Protein AF-0000000086148060 (afdb_homodimer)

Sequence (238 aa):
KADIILVQEPWIILEELGTARPILHPSFTPILPITKEGQRPRTCIYTRRNLEIEASPDPLDDPDIQSLYLRDSQGNKIQVLNVYNERDKNGNWTAERSLYSLSLSRDAILAGDFNIRHPKADIILVQEPWIILEELGTARPILHPSFTPILPITKEGQRPRTCIYTRRNLEIEASPDPLDDPDIQSLYLRDSQGNKIQVLNVYNERDKNGNWTAERSLYSLSLSRDAILAGDFNIRHP

Organism: NCBI:txid717836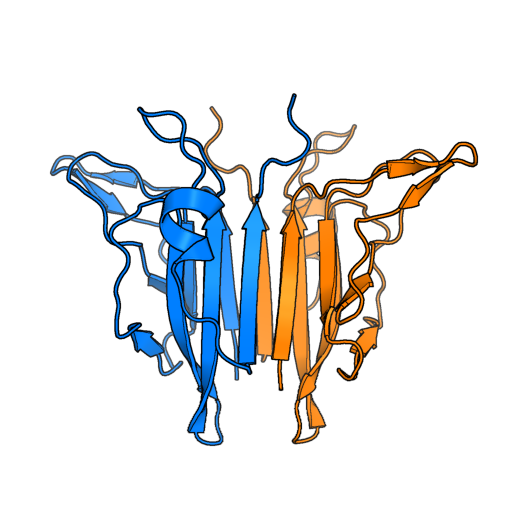

Secondary structure (DSSP, 8-state):
--EEEEEES--EEE-TTS-EEEPPBTTEEEEPPP--TTPPP-EEEEEETT--EEE-SS----TTEEEEEEE-TTS-EEEEEEEE--B-TTS-BHHHHTGGGS---SSEEEEEE---S--/--EEEEEES--EEE-TTS-EEEPPBTTEEEEPPP--TTPPP-EEEEEETT--EEE-SS----TTEEEEEEE-TTS-EEEEEEEE--B-TTS-BHHHHTGGGS---SSEEEEEE---S--

Radius of gyration: 17.25 Å; Cα contacts (8 Å, |Δi|>4): 591; chains: 2; bounding box: 48×49×39 Å

InterPro domains:
  IPR036691 Endonuclease/exonuclease/phosphatase superfamily [G3DSA:3.60.10.10] (1-119)
  IPR036691 Endonuclease/exonuclease/phosphatase superfamily [SSF56219] (1-119)

Structure (mmCIF, N/CA/C/O backbone):
data_AF-0000000086148060-model_v1
#
loop_
_entity.id
_entity.type
_entity.pdbx_description
1 polymer 'Endonuclease/exonuclease/phosphatase domain-containing protein'
#
loop_
_atom_site.group_PDB
_atom_site.id
_atom_site.type_symbol
_atom_site.label_atom_id
_atom_site.label_alt_id
_atom_site.label_comp_id
_atom_site.label_asym_id
_atom_site.label_entity_id
_atom_site.label_seq_id
_atom_site.pdbx_PDB_ins_code
_atom_site.Cartn_x
_atom_site.Cartn_y
_atom_site.Cartn_z
_atom_site.occupancy
_atom_site.B_iso_or_equiv
_atom_site.auth_seq_id
_atom_site.auth_comp_id
_atom_site.auth_asym_id
_atom_site.auth_atom_id
_atom_site.pdbx_PDB_model_num
ATOM 1 N N . LYS A 1 1 ? -16.094 -6.043 -6.934 1 49.81 1 LYS A N 1
ATOM 2 C CA . LYS A 1 1 ? -15.375 -5.215 -7.895 1 49.81 1 LYS A CA 1
ATOM 3 C C . LYS A 1 1 ? -14.398 -4.273 -7.191 1 49.81 1 LYS A C 1
ATOM 5 O O . LYS A 1 1 ? -14.797 -3.494 -6.324 1 49.81 1 LYS A O 1
ATOM 10 N N . ALA A 1 2 ? -13.094 -4.609 -6.84 1 54.72 2 ALA A N 1
ATOM 11 C CA . ALA A 1 2 ? -12.406 -3.578 -6.062 1 54.72 2 ALA A CA 1
ATOM 12 C C . ALA A 1 2 ? -11.336 -2.885 -6.895 1 54.72 2 ALA A C 1
ATOM 14 O O . ALA A 1 2 ? -10.555 -3.545 -7.586 1 54.72 2 ALA A O 1
ATOM 15 N N . ASP A 1 3 ? -11.492 -1.652 -7.359 1 82.06 3 ASP A N 1
ATOM 16 C CA . ASP A 1 3 ? -10.438 -0.816 -7.926 1 82.06 3 ASP A CA 1
ATOM 17 C C . ASP A 1 3 ? -10.039 0.297 -6.961 1 82.06 3 ASP A C 1
ATOM 19 O O . ASP A 1 3 ? -10.695 1.343 -6.91 1 82.06 3 ASP A O 1
ATOM 23 N N . ILE A 1 4 ? -9.266 -0.075 -6.023 1 89.69 4 ILE A N 1
ATOM 24 C CA . ILE A 1 4 ? -8.805 0.963 -5.105 1 89.69 4 ILE A CA 1
ATOM 25 C C . ILE A 1 4 ? -7.305 1.173 -5.273 1 89.69 4 ILE A C 1
ATOM 27 O O . ILE A 1 4 ? -6.582 0.247 -5.645 1 89.69 4 ILE A O 1
ATOM 31 N N . ILE A 1 5 ? -6.902 2.348 -5.074 1 91.38 5 ILE A N 1
ATOM 32 C CA . ILE A 1 5 ? -5.492 2.73 -5.086 1 91.38 5 ILE A CA 1
ATOM 33 C C . ILE A 1 5 ? -5.117 3.363 -3.746 1 91.38 5 ILE A C 1
ATOM 35 O O . ILE A 1 5 ? -5.758 4.32 -3.305 1 91.38 5 ILE A O 1
ATOM 39 N N . LEU A 1 6 ? -4.199 2.768 -3.072 1 94.69 6 LEU A N 1
ATOM 40 C CA . LEU A 1 6 ? -3.68 3.287 -1.812 1 94.69 6 LEU A CA 1
ATOM 41 C C . LEU A 1 6 ? -2.342 3.992 -2.025 1 94.69 6 LEU A C 1
ATOM 43 O O . LEU A 1 6 ? -1.329 3.342 -2.293 1 94.69 6 LEU A O 1
ATOM 47 N N . VAL A 1 7 ? -2.316 5.281 -1.858 1 92.88 7 VAL A N 1
ATOM 48 C CA . VAL A 1 7 ? -1.141 6.074 -2.203 1 92.88 7 VAL A CA 1
ATOM 49 C C . VAL A 1 7 ? -0.521 6.66 -0.936 1 92.88 7 VAL A C 1
ATOM 51 O O . VAL A 1 7 ? -1.211 7.289 -0.133 1 92.88 7 VAL A O 1
ATOM 54 N N . GLN A 1 8 ? 0.658 6.379 -0.715 1 92.62 8 GLN A N 1
ATOM 55 C CA . GLN A 1 8 ? 1.428 7.113 0.282 1 92.62 8 GLN A CA 1
ATOM 56 C C . GLN A 1 8 ? 2.195 8.266 -0.359 1 92.62 8 GLN A C 1
ATOM 58 O O . GLN A 1 8 ? 2.684 8.148 -1.484 1 92.62 8 GLN A O 1
ATOM 63 N N . GLU A 1 9 ? 2.223 9.422 0.235 1 87.56 9 GLU A N 1
ATOM 64 C CA . GLU A 1 9 ? 2.828 10.672 -0.215 1 87.56 9 GLU A CA 1
ATOM 65 C C . GLU A 1 9 ? 2.264 11.102 -1.565 1 87.56 9 GLU A C 1
ATOM 67 O O . GLU A 1 9 ? 3.01 11.266 -2.533 1 87.56 9 GLU A O 1
ATOM 72 N N . PRO A 1 10 ? 0.985 11.352 -1.58 1 87.5 10 PRO A N 1
ATOM 73 C CA . PRO A 1 10 ? 0.336 11.758 -2.828 1 87.5 10 PRO A CA 1
ATOM 74 C C . PRO A 1 10 ? 0.726 13.172 -3.258 1 87.5 10 PRO A C 1
ATOM 76 O O . PRO A 1 10 ? 1.141 13.984 -2.426 1 87.5 10 PRO A O 1
ATOM 79 N N . TRP A 1 11 ? 0.699 13.289 -4.516 1 80.94 11 TRP A N 1
ATOM 80 C CA . TRP A 1 11 ? 0.79 14.664 -4.984 1 80.94 11 TRP A CA 1
ATOM 81 C C . TRP A 1 11 ? -0.439 15.469 -4.562 1 80.94 11 TRP A C 1
ATOM 83 O O . TRP A 1 11 ? -1.57 15.086 -4.875 1 80.94 11 TRP A O 1
ATOM 93 N N . ILE A 1 12 ? -0.22 16.438 -3.779 1 82.62 12 ILE A N 1
ATOM 94 C CA . ILE A 1 12 ? -1.302 17.266 -3.271 1 82.62 12 ILE A CA 1
ATOM 95 C C . ILE A 1 12 ? -1.043 18.734 -3.639 1 82.62 12 ILE A C 1
ATOM 97 O O . ILE A 1 12 ? 0.07 19.234 -3.463 1 82.62 12 ILE A O 1
ATOM 101 N N . ILE A 1 13 ? -2 19.297 -4.223 1 78.06 13 ILE A N 1
ATOM 102 C CA . ILE A 1 13 ? -1.97 20.734 -4.434 1 78.06 13 ILE A CA 1
ATOM 103 C C . ILE A 1 13 ? -2.621 21.453 -3.25 1 78.06 13 ILE A C 1
ATOM 105 O O . ILE A 1 13 ? -3.758 21.141 -2.885 1 78.06 13 ILE A O 1
ATOM 109 N N . LEU A 1 14 ? -1.864 22.266 -2.555 1 76.75 14 LEU A N 1
ATOM 110 C CA . LEU A 1 14 ? -2.434 23.062 -1.474 1 76.75 14 LEU A CA 1
ATOM 111 C C . LEU A 1 14 ? -2.98 24.391 -2.002 1 76.75 14 LEU A C 1
ATOM 113 O O . LEU A 1 14 ? -2.248 25.156 -2.621 1 76.75 14 LEU A O 1
ATOM 117 N N . GLU A 1 15 ? -4.262 24.5 -1.884 1 76.88 15 GLU A N 1
ATOM 118 C CA . GLU A 1 15 ? -4.895 25.719 -2.35 1 76.88 15 GLU A CA 1
ATOM 119 C C . GLU A 1 15 ? -4.672 26.859 -1.359 1 76.88 15 GLU A C 1
ATOM 121 O O . GLU A 1 15 ? -4.258 26.641 -0.222 1 76.88 15 GLU A O 1
ATOM 126 N N . GLU A 1 16 ? -4.898 28.016 -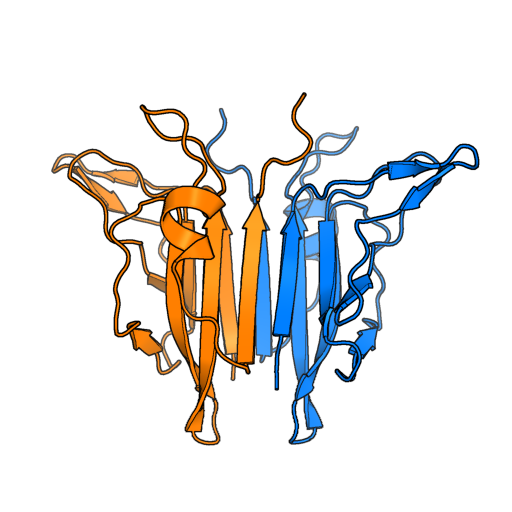1.859 1 70.62 16 GLU A N 1
ATOM 127 C CA . GLU A 1 16 ? -4.652 29.234 -1.099 1 70.62 16 GLU A CA 1
ATOM 128 C C . GLU A 1 16 ? -5.398 29.219 0.234 1 70.62 16 GLU A C 1
ATOM 130 O O . GLU A 1 16 ? -4.887 29.703 1.243 1 70.62 16 GLU A O 1
ATOM 135 N N . LEU A 1 17 ? -6.559 28.672 0.294 1 69.94 17 LEU A N 1
ATOM 136 C CA . LEU A 1 17 ? -7.355 28.672 1.518 1 69.94 17 LEU A CA 1
ATOM 137 C C . LEU A 1 17 ? -6.941 27.531 2.43 1 69.94 17 LEU A C 1
ATOM 139 O O . LEU A 1 17 ? -7.562 27.297 3.475 1 69.94 17 LEU A O 1
ATOM 143 N N . GLY A 1 18 ? -5.883 26.859 2 1 69.62 18 GLY A N 1
ATOM 144 C CA . GLY A 1 18 ? -5.348 25.797 2.842 1 69.62 18 GLY A CA 1
ATOM 145 C C . GLY A 1 18 ? -5.965 24.438 2.559 1 69.62 18 GLY A C 1
ATOM 146 O O . GLY A 1 18 ? -5.746 23.484 3.305 1 69.62 18 GLY A O 1
ATOM 147 N N . THR A 1 19 ? -6.781 24.453 1.515 1 77.75 19 THR A N 1
ATOM 148 C CA . THR A 1 19 ? -7.43 23.188 1.194 1 77.75 19 THR A CA 1
ATOM 149 C C . THR A 1 19 ? -6.512 22.297 0.352 1 77.75 19 THR A C 1
ATOM 151 O O . THR A 1 19 ? -5.785 22.797 -0.511 1 77.75 19 THR A O 1
ATOM 154 N N . ALA A 1 20 ? -6.387 21.047 0.726 1 81.25 20 ALA A N 1
ATOM 155 C CA . ALA A 1 20 ? -5.598 20.078 -0.016 1 81.25 20 ALA A CA 1
ATOM 156 C C . ALA A 1 20 ? -6.422 19.438 -1.133 1 81.25 20 ALA A C 1
ATOM 158 O O . ALA A 1 20 ? -7.535 18.953 -0.897 1 81.25 20 ALA A O 1
ATOM 159 N N . ARG A 1 21 ? -5.805 19.5 -2.326 1 83.12 21 ARG A N 1
ATOM 160 C CA . ARG A 1 21 ? -6.473 18.906 -3.479 1 83.12 21 ARG A CA 1
ATOM 161 C C . ARG A 1 21 ? -5.605 17.812 -4.113 1 83.12 21 ARG A C 1
ATOM 163 O O . ARG A 1 21 ? -4.531 18.109 -4.645 1 83.12 21 ARG A O 1
ATOM 170 N N . PRO A 1 22 ? -6.145 16.641 -4.074 1 86 22 PRO A N 1
ATOM 171 C CA . PRO A 1 22 ? -5.418 15.578 -4.773 1 86 22 PRO A CA 1
ATOM 172 C C . PRO A 1 22 ? -5.68 15.578 -6.277 1 86 22 PRO A C 1
ATOM 174 O O . PRO A 1 22 ? -6.488 16.375 -6.766 1 86 22 PRO A O 1
ATOM 177 N N . ILE A 1 23 ? -4.898 14.812 -6.953 1 85.62 23 ILE A N 1
ATOM 178 C CA . ILE A 1 23 ? -5.148 14.617 -8.375 1 85.62 23 ILE A CA 1
ATOM 179 C C . ILE A 1 23 ? -6.531 14.008 -8.578 1 85.62 23 ILE A C 1
ATOM 181 O O . ILE A 1 23 ? -6.902 13.055 -7.891 1 85.62 23 ILE A O 1
ATOM 185 N N . LEU A 1 24 ? -7.223 14.586 -9.555 1 88.38 24 LEU A N 1
ATOM 186 C CA . LEU A 1 24 ? -8.57 14.094 -9.836 1 88.38 24 LEU A CA 1
ATOM 187 C C . LEU A 1 24 ? -8.578 13.203 -11.07 1 88.38 24 LEU A C 1
ATOM 189 O O . LEU A 1 24 ? -7.77 13.398 -11.984 1 88.38 24 LEU A O 1
ATOM 193 N N . HIS A 1 25 ? -9.422 12.242 -11.031 1 88.94 25 HIS A N 1
ATOM 194 C CA . HIS A 1 25 ? -9.648 11.32 -12.141 1 88.94 25 HIS A CA 1
ATOM 195 C C . HIS A 1 25 ? -11.133 11.047 -12.328 1 88.94 25 HIS A C 1
ATOM 197 O O . HIS A 1 25 ? -11.875 10.891 -11.344 1 88.94 25 HIS A O 1
ATOM 203 N N . PRO A 1 26 ? -11.594 11.008 -13.57 1 90.06 26 PRO A N 1
ATOM 204 C CA . PRO A 1 26 ? -13.031 10.875 -13.812 1 90.06 26 PRO A CA 1
ATOM 205 C C . PRO A 1 26 ? -13.609 9.578 -13.25 1 90.06 26 PRO A C 1
ATOM 207 O O . PRO A 1 26 ? -14.781 9.523 -12.875 1 90.06 26 PRO A O 1
ATOM 210 N N . SER A 1 27 ? -12.852 8.562 -13.266 1 89.62 27 SER A N 1
ATOM 211 C CA . SER A 1 27 ? -13.359 7.25 -12.883 1 89.62 27 SER A CA 1
ATOM 212 C C . SER A 1 27 ? -13.062 6.941 -11.422 1 89.62 27 SER A C 1
ATOM 214 O O . SER A 1 27 ? -13.492 5.914 -10.898 1 89.62 27 SER A O 1
ATOM 216 N N . PHE A 1 28 ? -12.32 7.824 -10.781 1 91.38 28 PHE A N 1
ATOM 217 C CA . PHE A 1 28 ? -11.93 7.551 -9.398 1 91.38 28 PHE A CA 1
ATOM 218 C C . PHE A 1 28 ? -12.266 8.734 -8.5 1 91.38 28 PHE A C 1
ATOM 220 O O . PHE A 1 28 ? -12.172 9.891 -8.922 1 91.38 28 PHE A O 1
ATOM 227 N N . THR A 1 29 ? -12.633 8.445 -7.285 1 91.69 29 THR A N 1
ATOM 228 C CA . THR A 1 29 ? -12.883 9.445 -6.246 1 91.69 29 THR A CA 1
ATOM 229 C C . THR A 1 29 ? -11.766 9.422 -5.203 1 91.69 29 THR A C 1
ATOM 231 O O . THR A 1 29 ? -11.5 8.375 -4.598 1 91.69 29 THR A O 1
ATOM 234 N N . PRO A 1 30 ? -11.117 10.531 -5.031 1 93.06 30 PRO A N 1
ATOM 235 C CA . PRO A 1 30 ? -10.102 10.586 -3.979 1 93.06 30 PRO A CA 1
ATOM 236 C C . PRO A 1 30 ? -10.695 10.789 -2.59 1 93.06 30 PRO A C 1
ATOM 238 O O . PRO A 1 30 ? -11.672 11.523 -2.434 1 93.06 30 PRO A O 1
ATOM 241 N N . ILE A 1 31 ? -10.164 10.109 -1.653 1 92.56 31 ILE A N 1
ATOM 242 C CA . ILE A 1 31 ? -10.5 10.258 -0.242 1 92.56 31 ILE A CA 1
ATOM 243 C C . ILE A 1 31 ? -9.25 10.648 0.548 1 92.56 31 ILE A C 1
ATOM 245 O O . ILE A 1 31 ? -8.289 9.891 0.605 1 92.56 31 ILE A O 1
ATOM 249 N N . LEU A 1 32 ? -9.289 11.773 1.151 1 93.19 32 LEU A N 1
ATOM 250 C CA . LEU A 1 32 ? -8.18 12.258 1.958 1 93.19 32 LEU A CA 1
ATOM 251 C C . LEU A 1 32 ? -8.445 12.047 3.443 1 93.19 32 LEU A C 1
ATOM 253 O O . LEU A 1 32 ? -9.609 11.984 3.863 1 93.19 32 LEU A O 1
ATOM 257 N N . PRO A 1 33 ? -7.344 11.891 4.168 1 93.06 33 PRO A N 1
ATOM 258 C CA . PRO A 1 33 ? -7.566 11.852 5.613 1 93.06 33 PRO A CA 1
ATOM 259 C C . PRO A 1 33 ? -8.031 13.188 6.184 1 93.06 33 PRO A C 1
ATOM 261 O O . PRO A 1 33 ? -7.91 14.219 5.516 1 93.06 33 PRO A O 1
ATOM 264 N N . ILE A 1 34 ? -8.578 13.062 7.371 1 87.12 34 ILE A N 1
ATOM 265 C CA . ILE A 1 34 ? -8.875 14.281 8.109 1 87.12 34 ILE A CA 1
ATOM 266 C C . ILE A 1 34 ? -7.574 14.914 8.602 1 87.12 34 ILE A C 1
ATOM 268 O O . ILE A 1 34 ? -6.754 14.242 9.234 1 87.12 34 ILE A O 1
ATOM 272 N N . THR A 1 35 ? -7.406 16.141 8.18 1 85.56 35 THR A N 1
ATOM 273 C CA . THR A 1 35 ? -6.176 16.812 8.594 1 85.56 35 THR A CA 1
ATOM 274 C C . THR A 1 35 ? -6.488 18.156 9.242 1 85.56 35 THR A C 1
ATOM 276 O O . THR A 1 35 ? -7.578 18.703 9.062 1 85.56 35 THR A O 1
ATOM 279 N N . LYS A 1 36 ? -5.57 18.516 10.07 1 80.69 36 LYS A N 1
ATOM 280 C CA . LYS A 1 36 ? -5.652 19.875 10.609 1 80.69 36 LYS A CA 1
ATOM 281 C C . LYS A 1 36 ? -5.27 20.906 9.555 1 80.69 36 LYS A C 1
ATOM 283 O O . LYS A 1 36 ? -4.633 20.578 8.547 1 80.69 36 LYS A O 1
ATOM 288 N N . GLU A 1 37 ? -5.684 22.141 9.766 1 76.5 37 GLU A N 1
ATOM 289 C CA . GLU A 1 37 ? -5.367 23.234 8.844 1 76.5 37 GLU A CA 1
ATOM 290 C C . GLU A 1 37 ? -3.861 23.344 8.609 1 76.5 37 GLU A C 1
ATOM 292 O O . GLU A 1 37 ? -3.078 23.297 9.562 1 76.5 37 GLU A O 1
ATOM 297 N N . GLY A 1 38 ? -3.496 23.391 7.387 1 75.12 38 GLY A N 1
ATOM 298 C CA . GLY A 1 38 ? -2.096 23.562 7.035 1 75.12 38 GLY A CA 1
ATOM 299 C C . GLY A 1 38 ? -1.328 22.266 6.953 1 75.12 38 GLY A C 1
ATOM 300 O O . GLY A 1 38 ? -0.181 22.234 6.504 1 75.12 38 GLY A O 1
ATOM 301 N N . GLN A 1 39 ? -1.946 21.219 7.387 1 82.31 39 GLN A N 1
ATOM 302 C CA . GLN A 1 39 ? -1.257 19.938 7.332 1 82.31 39 GLN A CA 1
ATOM 303 C C . GLN A 1 39 ? -1.486 19.25 5.992 1 82.31 39 GLN A C 1
ATOM 305 O O . GLN A 1 39 ? -2.625 19.125 5.539 1 82.31 39 GLN A O 1
ATOM 310 N N . ARG A 1 40 ? -0.429 18.828 5.477 1 86.56 40 ARG A N 1
ATOM 311 C CA . ARG A 1 40 ? -0.512 18.125 4.199 1 86.56 40 ARG A CA 1
ATOM 312 C C . ARG A 1 40 ? -0.799 16.641 4.41 1 86.56 40 ARG A C 1
ATOM 314 O O . ARG A 1 40 ? -0.063 15.961 5.117 1 86.56 40 ARG A O 1
ATOM 321 N N . PRO A 1 41 ? -1.779 16.172 3.789 1 91.75 41 PRO A N 1
ATOM 322 C CA . PRO A 1 41 ? -1.995 14.727 3.865 1 91.75 41 PRO A CA 1
ATOM 323 C C . PRO A 1 41 ? -0.877 13.93 3.199 1 91.75 41 PRO A C 1
ATOM 325 O O . PRO A 1 41 ? -0.382 14.32 2.139 1 91.75 41 PRO A O 1
ATOM 328 N N . ARG A 1 42 ? -0.527 12.875 3.85 1 92.25 42 ARG A N 1
ATOM 329 C CA . ARG A 1 42 ? 0.521 12.039 3.271 1 92.25 42 ARG A CA 1
ATOM 330 C C . ARG A 1 42 ? -0.029 10.68 2.852 1 92.25 42 ARG A C 1
ATOM 332 O O . ARG A 1 42 ? 0.734 9.773 2.508 1 92.25 42 ARG A O 1
ATOM 339 N N . THR A 1 43 ? -1.297 10.539 2.895 1 94.19 43 THR A N 1
ATOM 340 C CA . THR A 1 43 ? -1.987 9.375 2.338 1 94.19 43 THR A CA 1
ATOM 341 C C . THR A 1 43 ? -3.223 9.812 1.553 1 94.19 43 THR A C 1
ATOM 343 O O . THR A 1 43 ? -3.789 10.875 1.812 1 94.19 43 THR A O 1
ATOM 346 N N . CYS A 1 44 ? -3.543 9.047 0.599 1 94.56 44 CYS A N 1
ATOM 347 C CA . CYS A 1 44 ? -4.746 9.242 -0.202 1 94.56 44 CYS A CA 1
ATOM 348 C C . CYS A 1 44 ? -5.266 7.918 -0.748 1 94.56 44 CYS A C 1
ATOM 350 O O . CYS A 1 44 ? -4.484 7.094 -1.23 1 94.56 44 CYS A O 1
ATOM 352 N N . ILE A 1 45 ? -6.555 7.684 -0.608 1 94.44 45 ILE A N 1
ATOM 353 C CA . ILE A 1 45 ? -7.18 6.504 -1.194 1 94.44 45 ILE A CA 1
ATOM 354 C C . ILE A 1 45 ? -8.039 6.914 -2.387 1 94.44 45 ILE A C 1
ATOM 356 O O . ILE A 1 45 ? -8.844 7.844 -2.291 1 94.44 45 ILE A O 1
ATOM 360 N N . TYR A 1 46 ? -7.797 6.305 -3.496 1 92.88 46 TYR A N 1
ATOM 361 C CA . TYR A 1 46 ? -8.695 6.445 -4.637 1 92.88 46 TYR A CA 1
ATOM 362 C C . TYR A 1 46 ? -9.609 5.234 -4.762 1 92.88 46 TYR A C 1
ATOM 364 O O . TYR A 1 46 ? -9.148 4.094 -4.758 1 92.88 46 TYR A O 1
ATOM 372 N N . THR A 1 47 ? -10.859 5.43 -4.836 1 91.44 47 THR A N 1
ATOM 373 C CA . THR A 1 47 ? -11.828 4.363 -5.066 1 91.44 47 THR A CA 1
ATOM 374 C C . THR A 1 47 ? -12.562 4.57 -6.391 1 91.44 47 THR A C 1
ATOM 376 O O . THR A 1 47 ? -12.844 5.707 -6.773 1 91.44 47 THR A O 1
ATOM 379 N N . ARG A 1 48 ? -12.805 3.535 -7.09 1 89.44 48 ARG A N 1
ATOM 380 C CA . ARG A 1 48 ? -13.664 3.668 -8.266 1 89.44 48 ARG A CA 1
ATOM 381 C C . ARG A 1 48 ? -15 4.309 -7.895 1 89.44 48 ARG A C 1
ATOM 383 O O . ARG A 1 48 ? -15.562 4.012 -6.84 1 89.44 48 ARG A O 1
ATOM 390 N N . ARG A 1 49 ? -15.586 5.227 -8.664 1 84.94 49 ARG A N 1
ATOM 391 C CA . ARG A 1 49 ? -16.75 6.055 -8.383 1 84.94 49 ARG A CA 1
ATOM 392 C C . ARG A 1 49 ? -17.969 5.195 -8.031 1 84.94 49 ARG A C 1
ATOM 394 O O . ARG A 1 49 ? -18.812 5.598 -7.227 1 84.94 49 ARG A O 1
ATOM 401 N N . ASN A 1 50 ? -18.141 3.936 -8.391 1 78.56 50 ASN A N 1
ATOM 402 C CA . ASN A 1 50 ? -19.328 3.15 -8.125 1 78.56 50 ASN A CA 1
ATOM 403 C C . ASN A 1 50 ? -19.109 2.15 -6.992 1 78.56 50 ASN A C 1
ATOM 405 O O . ASN A 1 50 ? -19.969 1.305 -6.727 1 78.56 50 ASN A O 1
ATOM 409 N N . LEU A 1 51 ? -18.016 2.389 -6.312 1 81.88 51 LEU A N 1
ATOM 410 C CA . LEU A 1 51 ? -17.75 1.507 -5.184 1 81.88 51 LEU A CA 1
ATOM 411 C C . LEU A 1 51 ? -18.406 2.039 -3.912 1 81.88 51 LEU A C 1
ATOM 413 O O . LEU A 1 51 ? -18.328 3.232 -3.619 1 81.88 51 LEU A O 1
ATOM 417 N N . GLU A 1 52 ? -19.094 1.19 -3.227 1 81.56 52 GLU A N 1
ATOM 418 C CA . GLU A 1 52 ? -19.703 1.583 -1.962 1 81.56 52 GLU A CA 1
ATOM 419 C C . GLU A 1 52 ? -18.672 1.645 -0.843 1 81.56 52 GLU A C 1
ATOM 421 O O . GLU A 1 52 ? -17.969 0.662 -0.579 1 81.56 52 GLU A O 1
ATOM 426 N N . ILE A 1 53 ? -18.5 2.766 -0.247 1 84.25 53 ILE A N 1
ATOM 427 C CA . ILE A 1 53 ? -17.531 2.996 0.816 1 84.25 53 ILE A CA 1
ATOM 428 C C . ILE A 1 53 ? -18.25 3.406 2.098 1 84.25 53 ILE A C 1
ATOM 430 O O . ILE A 1 53 ? -19.25 4.121 2.049 1 84.25 53 ILE A O 1
ATOM 434 N N . GLU A 1 54 ? -17.734 2.861 3.154 1 84.94 54 GLU A N 1
ATOM 435 C CA . GLU A 1 54 ? -18.203 3.268 4.48 1 84.94 54 GLU A CA 1
ATOM 436 C C . GLU A 1 54 ? -17.062 3.828 5.316 1 84.94 54 GLU A C 1
ATOM 438 O O . GLU A 1 54 ? -15.984 3.229 5.387 1 84.94 54 GLU A O 1
ATOM 443 N N . ALA A 1 55 ? -17.328 4.934 5.844 1 78.69 55 ALA A N 1
ATOM 444 C CA . ALA A 1 55 ? -16.328 5.512 6.73 1 78.69 55 ALA A CA 1
ATOM 445 C C . ALA A 1 55 ? -16.125 4.648 7.973 1 78.69 55 ALA A C 1
ATOM 447 O O . ALA A 1 55 ? -17.047 3.963 8.414 1 78.69 55 ALA A O 1
ATOM 448 N N . SER A 1 56 ? -14.906 4.695 8.383 1 82.12 56 SER A N 1
ATOM 449 C CA . SER A 1 56 ? -14.656 4.035 9.656 1 82.12 56 SER A CA 1
ATOM 450 C C . SER A 1 56 ? -15.438 4.699 10.789 1 82.12 56 SER A C 1
ATOM 452 O O . SER A 1 56 ? -15.562 5.922 10.828 1 82.12 56 SER A O 1
ATOM 454 N N . PRO A 1 57 ? -16 3.852 11.68 1 75.56 57 PRO A N 1
ATOM 455 C CA . PRO A 1 57 ? -16.719 4.43 12.82 1 75.56 57 PRO A CA 1
ATOM 456 C C . PRO A 1 57 ? -15.836 5.328 13.68 1 75.56 57 PRO A C 1
ATOM 458 O O . PRO A 1 57 ? -16.344 6.207 14.383 1 75.56 57 PRO A O 1
ATOM 461 N N . ASP A 1 58 ? -14.539 5.066 13.656 1 76.12 58 ASP A N 1
ATOM 462 C CA . ASP A 1 58 ? -13.57 5.867 14.398 1 76.12 58 ASP A CA 1
ATOM 463 C C . ASP A 1 58 ? -12.609 6.582 13.453 1 76.12 58 ASP A C 1
ATOM 465 O O . ASP A 1 58 ? -11.5 6.098 13.203 1 76.12 58 ASP A O 1
ATOM 469 N N . PRO A 1 59 ? -13.117 7.703 12.961 1 76.75 59 PRO A N 1
ATOM 470 C CA . PRO A 1 59 ? -12.242 8.422 12.023 1 76.75 59 PRO A CA 1
ATOM 471 C C . PRO A 1 59 ? -10.93 8.867 12.664 1 76.75 59 PRO A C 1
ATOM 473 O O . PRO A 1 59 ? -10.914 9.242 13.836 1 76.75 59 PRO A O 1
ATOM 476 N N . LEU A 1 60 ? -9.938 8.719 11.953 1 86.75 60 LEU A N 1
ATOM 477 C CA . LEU A 1 60 ? -8.609 9.102 12.414 1 86.75 60 LEU A CA 1
ATOM 478 C C . LEU A 1 60 ? -8.273 10.523 11.977 1 86.75 60 LEU A C 1
ATOM 480 O O . LEU A 1 60 ? -8.422 10.867 10.805 1 86.75 60 LEU A O 1
ATOM 484 N N . ASP A 1 61 ? -7.949 11.344 12.969 1 88.94 61 ASP A N 1
ATOM 485 C CA . ASP A 1 61 ? -7.445 12.68 12.664 1 88.94 61 ASP A CA 1
ATOM 486 C C . ASP A 1 61 ? -5.922 12.68 12.547 1 88.94 61 ASP A C 1
ATOM 488 O O . ASP A 1 61 ? -5.227 13.188 13.43 1 88.94 61 ASP A O 1
ATOM 492 N N . ASP A 1 62 ? -5.434 12.086 11.617 1 93 62 ASP A N 1
ATOM 493 C CA . ASP A 1 62 ? -4.016 11.867 11.352 1 93 62 ASP A CA 1
ATOM 494 C C . ASP A 1 62 ? -3.723 11.883 9.859 1 93 62 ASP A C 1
ATOM 496 O O . ASP A 1 62 ? -4.27 11.07 9.102 1 93 62 ASP A O 1
ATOM 500 N N . PRO A 1 63 ? -2.881 12.812 9.406 1 92.69 63 PRO A N 1
ATOM 501 C CA . PRO A 1 63 ? -2.623 12.945 7.973 1 92.69 63 PRO A CA 1
ATOM 502 C C . PRO A 1 63 ? -1.857 11.75 7.398 1 92.69 63 PRO A C 1
ATOM 504 O O . PRO A 1 63 ? -1.736 11.625 6.18 1 92.69 63 PRO A O 1
ATOM 507 N N . ASP A 1 64 ? -1.398 10.852 8.305 1 93.44 64 ASP A N 1
ATOM 508 C CA . ASP A 1 64 ? -0.482 9.805 7.875 1 93.44 64 ASP A CA 1
ATOM 509 C C . ASP A 1 64 ? -1.185 8.445 7.832 1 93.44 64 ASP A C 1
ATOM 511 O O . ASP A 1 64 ? -0.557 7.422 7.551 1 93.44 64 ASP A O 1
ATOM 515 N N . ILE A 1 65 ? -2.443 8.414 8.141 1 94.19 65 ILE A N 1
ATOM 516 C CA . ILE A 1 65 ? -3.125 7.121 8.164 1 94.19 65 ILE A CA 1
ATOM 517 C C . ILE A 1 65 ? -4.605 7.316 7.836 1 94.19 65 ILE A C 1
ATOM 519 O O . ILE A 1 65 ? -5.207 8.312 8.234 1 94.19 65 ILE A O 1
ATOM 523 N N . GLN A 1 66 ? -5.16 6.371 7.105 1 94.12 66 GLN A N 1
ATOM 524 C CA . GLN A 1 66 ? -6.582 6.309 6.789 1 94.12 66 GLN A CA 1
ATOM 525 C C . GLN A 1 66 ? -7.148 4.922 7.074 1 94.12 66 GLN A C 1
ATOM 527 O O . GLN A 1 66 ? -6.457 3.914 6.902 1 94.12 66 GLN A O 1
ATOM 532 N N . SER A 1 67 ? -8.352 4.926 7.547 1 92.31 67 SER A N 1
ATOM 533 C CA . SER A 1 67 ? -9.117 3.697 7.73 1 92.31 67 SER A CA 1
ATOM 534 C C . SER A 1 67 ? -10.516 3.82 7.133 1 92.31 67 SER A C 1
ATOM 536 O O . SER A 1 67 ? -11.219 4.797 7.391 1 92.31 67 SER A O 1
ATOM 538 N N . LEU A 1 68 ? -10.883 2.928 6.297 1 91.19 68 LEU A N 1
ATOM 539 C CA . LEU A 1 68 ? -12.25 2.893 5.789 1 91.19 68 LEU A CA 1
ATOM 540 C C . LEU A 1 68 ? -12.695 1.458 5.516 1 91.19 68 LEU A C 1
ATOM 542 O O . LEU A 1 68 ? -11.891 0.527 5.617 1 91.19 68 LEU A O 1
ATOM 546 N N . TYR A 1 69 ? -13.977 1.327 5.25 1 89.81 69 TYR A N 1
ATOM 547 C CA . TYR A 1 69 ? -14.531 0.01 4.957 1 89.81 69 TYR A CA 1
ATOM 548 C C . TYR A 1 69 ? -15.125 -0.032 3.553 1 89.81 69 TYR A C 1
ATOM 550 O O . TYR A 1 69 ? -15.812 0.898 3.137 1 89.81 69 TYR A O 1
ATOM 558 N N . LEU A 1 70 ? -14.672 -1.068 2.867 1 86.06 70 LEU A N 1
ATOM 559 C CA . LEU A 1 70 ? -15.289 -1.352 1.575 1 86.06 70 LEU A CA 1
ATOM 560 C C . LEU A 1 70 ? -16.312 -2.477 1.695 1 86.06 70 LEU A C 1
ATOM 562 O O . LEU A 1 70 ? -16.156 -3.375 2.525 1 86.06 70 LEU A O 1
ATOM 566 N N . ARG A 1 71 ? -17.312 -2.322 0.875 1 80.69 71 ARG A N 1
ATOM 567 C CA . ARG A 1 71 ? -18.281 -3.408 0.811 1 80.69 71 ARG A CA 1
ATOM 568 C C . ARG A 1 71 ? -18.172 -4.156 -0.515 1 80.69 71 ARG A C 1
ATOM 570 O O . ARG A 1 71 ? -18.141 -3.537 -1.58 1 80.69 71 ARG A O 1
ATOM 577 N N . ASP A 1 72 ? -18.031 -5.48 -0.382 1 70.38 72 ASP A N 1
ATOM 578 C CA . ASP A 1 72 ? -17.984 -6.262 -1.614 1 70.38 72 ASP A CA 1
ATOM 579 C C . ASP A 1 72 ? -19.406 -6.531 -2.137 1 70.38 72 ASP A C 1
ATOM 581 O O . ASP A 1 72 ? -20.375 -6.035 -1.579 1 70.38 72 ASP A O 1
ATOM 585 N N . SER A 1 73 ? -19.453 -7.133 -3.322 1 70.56 73 SER A N 1
ATOM 586 C CA . SER A 1 73 ? -20.734 -7.379 -3.99 1 70.56 73 SER A CA 1
ATOM 587 C C . SER A 1 73 ? -21.656 -8.219 -3.115 1 70.56 73 SER A C 1
ATOM 589 O O . SER A 1 73 ? -22.875 -8.211 -3.309 1 70.56 73 SER A O 1
ATOM 591 N N . GLN A 1 74 ? -21.172 -9.016 -2.125 1 74.75 74 GLN A N 1
ATOM 592 C CA . GLN A 1 74 ? -21.969 -9.883 -1.262 1 74.75 74 GLN A CA 1
ATOM 593 C C . GLN A 1 74 ? -22.359 -9.164 0.028 1 74.75 74 GLN A C 1
ATOM 595 O O . GLN A 1 74 ? -23.031 -9.742 0.884 1 74.75 74 GLN A O 1
ATOM 600 N N . GLY A 1 75 ? -21.875 -7.977 0.184 1 76 75 GLY A N 1
ATOM 601 C CA . GLY A 1 75 ? -22.219 -7.195 1.363 1 76 75 GLY A CA 1
ATOM 602 C C . GLY A 1 75 ? -21.203 -7.309 2.473 1 76 75 GLY A C 1
ATOM 603 O O . GLY A 1 75 ? -21.375 -6.738 3.551 1 76 75 GLY A O 1
ATOM 604 N N . ASN A 1 76 ? -20.109 -8.039 2.184 1 77.62 76 ASN A N 1
ATOM 605 C CA . ASN A 1 76 ? -19.062 -8.172 3.18 1 77.62 76 ASN A CA 1
ATOM 606 C C . ASN A 1 76 ? -18.203 -6.902 3.264 1 77.62 76 ASN A C 1
ATOM 608 O O . ASN A 1 76 ? -17.938 -6.27 2.244 1 77.62 76 ASN A O 1
ATOM 612 N N . LYS A 1 77 ? -17.828 -6.652 4.539 1 82.75 77 LYS A N 1
ATOM 613 C CA . LYS A 1 77 ? -17.016 -5.461 4.77 1 82.75 77 LYS A CA 1
ATOM 614 C C . LYS A 1 77 ? -15.539 -5.805 4.832 1 82.75 77 LYS A C 1
ATOM 616 O O . LYS A 1 77 ? -15.148 -6.785 5.473 1 82.75 77 LYS A O 1
ATOM 621 N N . ILE A 1 78 ? -14.789 -5.023 4.125 1 85.62 78 ILE A N 1
ATOM 622 C CA . ILE A 1 78 ? -13.336 -5.141 4.16 1 85.62 78 ILE A CA 1
ATOM 623 C C . ILE A 1 78 ? -12.727 -3.84 4.676 1 85.62 78 ILE A C 1
ATOM 625 O O . ILE A 1 78 ? -13.047 -2.756 4.184 1 85.62 78 ILE A O 1
ATOM 629 N N . GLN A 1 79 ? -11.961 -3.992 5.719 1 90.44 79 GLN A N 1
ATOM 630 C CA . GLN A 1 79 ? -11.266 -2.812 6.234 1 90.44 79 GLN A CA 1
ATOM 631 C C . GLN A 1 79 ? -10.016 -2.51 5.418 1 90.44 79 GLN A C 1
ATOM 633 O O . GLN A 1 79 ? -9.227 -3.41 5.129 1 90.44 79 GLN A O 1
ATOM 638 N N . VAL A 1 80 ? -9.875 -1.322 5.008 1 91.69 80 VAL A N 1
ATOM 639 C CA . VAL A 1 80 ? -8.703 -0.87 4.258 1 91.69 80 VAL A CA 1
ATOM 640 C C . VAL A 1 80 ? -7.938 0.171 5.074 1 91.69 80 VAL A C 1
ATOM 642 O O . VAL A 1 80 ? -8.508 1.185 5.484 1 91.69 80 VAL A O 1
ATOM 645 N N . LEU A 1 81 ? -6.711 -0.103 5.309 1 92.81 81 LEU A N 1
ATOM 646 C CA . LEU A 1 81 ? -5.828 0.818 6.016 1 92.81 81 LEU A CA 1
ATOM 647 C C . LEU A 1 81 ? -4.691 1.287 5.113 1 92.81 81 LEU A C 1
ATOM 649 O O . LEU A 1 81 ? -4.027 0.471 4.469 1 92.81 81 LEU A O 1
ATOM 653 N N . ASN A 1 82 ? -4.516 2.535 5 1 95.06 82 ASN A N 1
ATOM 654 C CA . ASN A 1 82 ? -3.418 3.184 4.285 1 95.06 82 ASN A CA 1
ATOM 655 C C . ASN A 1 82 ? -2.529 3.982 5.234 1 95.06 82 ASN A C 1
ATOM 657 O O . ASN A 1 82 ? -2.977 4.965 5.828 1 95.06 82 ASN A O 1
ATOM 661 N N . VAL A 1 83 ? -1.239 3.578 5.328 1 93.5 83 VAL A N 1
ATOM 662 C CA . VAL A 1 83 ? -0.41 4.125 6.398 1 93.5 83 VAL A CA 1
ATOM 663 C C . VAL A 1 83 ? 0.89 4.672 5.812 1 93.5 83 VAL A C 1
ATOM 665 O O . VAL A 1 83 ? 1.53 4.02 4.988 1 93.5 83 VAL A O 1
ATOM 668 N N . TYR A 1 84 ? 1.203 5.793 6.16 1 93.06 84 TYR A N 1
ATOM 669 C CA . TYR A 1 84 ? 2.547 6.348 6.039 1 93.06 84 TYR A CA 1
ATOM 670 C C . TYR A 1 84 ? 3.191 6.523 7.41 1 93.06 84 TYR A C 1
ATOM 672 O O . TYR A 1 84 ? 2.846 7.445 8.148 1 93.06 84 TYR A O 1
ATOM 680 N N . ASN A 1 85 ? 4.133 5.711 7.754 1 91.44 85 ASN A N 1
ATOM 681 C CA . ASN A 1 85 ? 4.73 5.711 9.086 1 91.44 85 ASN A CA 1
ATOM 682 C C . ASN A 1 85 ? 5.777 6.812 9.234 1 91.44 85 ASN A C 1
ATOM 684 O O . ASN A 1 85 ? 6.898 6.676 8.734 1 91.44 85 ASN A O 1
ATOM 688 N N . GLU A 1 86 ? 5.367 7.809 9.844 1 89.69 86 GLU A N 1
ATOM 689 C CA . GLU A 1 86 ? 6.184 9.008 10.039 1 89.69 86 GLU A CA 1
ATOM 690 C C . GLU A 1 86 ? 6.121 9.492 11.484 1 89.69 86 GLU A C 1
ATOM 692 O O . GLU A 1 86 ? 5.094 9.344 12.148 1 89.69 86 GLU A O 1
ATOM 697 N N . ARG A 1 87 ? 7.203 10.047 11.852 1 89.94 87 ARG A N 1
ATOM 698 C CA . ARG A 1 87 ? 7.25 10.586 13.203 1 89.94 87 ARG A CA 1
ATOM 699 C C . ARG A 1 87 ? 6.566 11.945 13.281 1 89.94 87 ARG A C 1
ATOM 701 O O . ARG A 1 87 ? 6.695 12.758 12.367 1 89.94 87 ARG A O 1
ATOM 708 N N . ASP A 1 88 ? 5.859 12.148 14.445 1 88.38 88 ASP A N 1
ATOM 709 C CA . ASP A 1 88 ? 5.305 13.477 14.688 1 88.38 88 ASP A CA 1
ATOM 710 C C . ASP A 1 88 ? 6.281 14.344 15.477 1 88.38 88 ASP A C 1
ATOM 712 O O . ASP A 1 88 ? 7.457 14 15.617 1 88.38 88 ASP A O 1
ATOM 716 N N . LYS A 1 89 ? 5.801 15.539 15.859 1 88 89 LYS A N 1
ATOM 717 C CA . LYS A 1 89 ? 6.633 16.516 16.562 1 88 89 LYS A CA 1
ATOM 718 C C . LYS A 1 89 ? 7.191 15.93 17.859 1 88 89 LYS A C 1
ATOM 720 O O . LYS A 1 89 ? 8.266 16.328 18.312 1 88 89 LYS A O 1
ATOM 725 N N . ASN A 1 90 ? 6.508 14.977 18.469 1 92.81 90 ASN A N 1
ATOM 726 C CA . ASN A 1 90 ? 6.926 14.367 19.719 1 92.81 90 ASN A CA 1
ATOM 727 C C . ASN A 1 90 ? 7.77 13.117 19.484 1 92.81 90 ASN A C 1
ATOM 729 O O . ASN A 1 90 ? 8.18 12.445 20.438 1 92.81 90 ASN A O 1
ATOM 733 N N . GLY A 1 91 ? 7.898 12.758 18.266 1 90.94 91 GLY A N 1
ATOM 734 C CA . GLY A 1 91 ? 8.75 11.633 17.922 1 90.94 91 GLY A CA 1
ATOM 735 C C . GLY A 1 91 ? 7.992 10.32 17.828 1 90.94 91 GLY A C 1
ATOM 736 O O . GLY A 1 91 ? 8.594 9.258 17.688 1 90.94 91 GLY A O 1
ATOM 737 N N . ASN A 1 92 ? 6.695 10.328 17.938 1 91.94 92 ASN A N 1
ATOM 738 C CA . ASN A 1 92 ? 5.902 9.109 17.875 1 91.94 92 ASN A CA 1
ATOM 739 C C . ASN A 1 92 ? 5.609 8.703 16.422 1 91.94 92 ASN A C 1
ATOM 741 O O . ASN A 1 92 ? 5.168 9.523 15.625 1 91.94 92 ASN A O 1
ATOM 745 N N . TRP A 1 93 ? 5.828 7.48 16.203 1 92.12 93 TRP A N 1
ATOM 746 C CA . TRP A 1 93 ? 5.523 6.938 14.875 1 92.12 93 TRP A CA 1
ATOM 747 C C . TRP A 1 93 ? 4.016 6.844 14.664 1 92.12 93 TRP A C 1
ATOM 749 O O . TRP A 1 93 ? 3.256 6.664 15.617 1 92.12 93 TRP A O 1
ATOM 759 N N . THR A 1 94 ? 3.617 6.898 13.352 1 93.06 94 THR A N 1
ATOM 760 C CA . THR A 1 94 ? 2.211 6.719 13.008 1 93.06 94 THR A CA 1
ATOM 761 C C . THR A 1 94 ? 1.685 5.395 13.555 1 93.06 94 THR A C 1
ATOM 763 O O . THR A 1 94 ? 0.57 5.332 14.07 1 93.06 94 THR A O 1
ATOM 766 N N . ALA A 1 95 ? 2.477 4.348 13.438 1 88.5 95 ALA A N 1
ATOM 767 C CA . ALA A 1 95 ? 2.09 3.029 13.938 1 88.5 95 ALA A CA 1
ATOM 768 C C . ALA A 1 95 ? 1.764 3.08 15.43 1 88.5 95 ALA A C 1
ATOM 770 O O . ALA A 1 95 ? 0.768 2.504 15.875 1 88.5 95 ALA A O 1
ATOM 771 N N . GLU A 1 96 ? 2.541 3.824 16.094 1 89.31 96 GLU A N 1
ATOM 772 C CA . GLU A 1 96 ? 2.396 3.896 17.547 1 89.31 96 GLU A CA 1
ATOM 773 C C . GLU A 1 96 ? 1.21 4.773 17.938 1 89.31 96 GLU A C 1
ATOM 775 O O . GLU A 1 96 ? 0.429 4.41 18.828 1 89.31 96 GLU A O 1
ATOM 780 N N . ARG A 1 97 ? 1.049 5.848 17.297 1 90.5 97 ARG A N 1
ATOM 781 C CA . ARG A 1 97 ? 0.081 6.84 17.75 1 90.5 97 ARG A CA 1
ATOM 782 C C . ARG A 1 97 ? -1.312 6.535 17.203 1 90.5 97 ARG A C 1
ATOM 784 O O . ARG A 1 97 ? -2.314 6.973 17.781 1 90.5 97 ARG A O 1
ATOM 791 N N . SER A 1 98 ? -1.382 5.801 16.156 1 90.25 98 SER A N 1
ATOM 792 C CA . SER A 1 98 ? -2.693 5.668 15.523 1 90.25 98 SER A CA 1
ATOM 793 C C . SER A 1 98 ? -2.979 4.223 15.141 1 90.25 98 SER A C 1
ATOM 795 O O . SER A 1 98 ? -4.027 3.676 15.492 1 90.25 98 SER A O 1
ATOM 797 N N . LEU A 1 99 ? -2.07 3.541 14.555 1 87.81 99 LEU A N 1
ATOM 798 C CA . LEU A 1 99 ? -2.334 2.227 13.977 1 87.81 99 LEU A CA 1
ATOM 799 C C . LEU A 1 99 ? -2.621 1.203 15.07 1 87.81 99 LEU A C 1
ATOM 801 O O . LEU A 1 99 ? -3.588 0.445 14.984 1 87.81 99 LEU A O 1
ATOM 805 N N . TYR A 1 100 ? -1.813 1.202 16.062 1 86.62 100 TYR A N 1
ATOM 806 C CA . TYR A 1 100 ? -1.902 0.156 17.078 1 86.62 100 TYR A CA 1
ATOM 807 C C . TYR A 1 100 ? -3.164 0.315 17.922 1 86.62 100 TYR A C 1
ATOM 809 O O . TYR A 1 100 ? -3.574 -0.615 18.609 1 86.62 100 TYR A O 1
ATOM 817 N N . SER A 1 101 ? -3.717 1.421 17.859 1 84.06 101 SER A N 1
ATOM 818 C CA . SER A 1 101 ? -4.926 1.669 18.641 1 84.06 101 SER A CA 1
ATOM 819 C C . SER A 1 101 ? -6.176 1.255 17.859 1 84.06 101 SER A C 1
ATOM 821 O O . SER A 1 101 ? -7.277 1.231 18.406 1 84.06 101 SER A O 1
ATOM 823 N N . LEU A 1 102 ? -6.004 0.945 16.609 1 84.38 102 LEU A N 1
ATOM 824 C CA . LEU A 1 102 ? -7.145 0.59 15.773 1 84.38 102 LEU A CA 1
ATOM 825 C C . LEU A 1 102 ? -7.508 -0.881 15.938 1 84.38 102 LEU A C 1
ATOM 827 O O . LEU A 1 102 ? -6.625 -1.726 16.125 1 84.38 102 LEU A O 1
ATOM 831 N N . SER A 1 103 ? -8.75 -1.121 15.945 1 78.81 103 SER A N 1
ATOM 832 C CA . SER A 1 103 ? -9.227 -2.5 15.906 1 78.81 103 SER A CA 1
ATOM 833 C C . SER A 1 103 ? -9.234 -3.037 14.477 1 78.81 103 SER A C 1
ATOM 835 O O . SER A 1 103 ? -9.961 -2.525 13.625 1 78.81 103 SER A O 1
ATOM 837 N N . LEU A 1 104 ? -8.391 -4.02 14.273 1 77.56 104 LEU A N 1
ATOM 838 C CA . LEU A 1 104 ? -8.344 -4.598 12.938 1 77.56 104 LEU A CA 1
ATOM 839 C C . LEU A 1 104 ? -9.375 -5.707 12.781 1 77.56 104 LEU A C 1
ATOM 841 O O . LEU A 1 104 ? -9.547 -6.523 13.688 1 77.56 104 LEU A O 1
ATOM 845 N N . SER A 1 105 ? -10.031 -5.574 11.695 1 76.62 105 SER A N 1
ATOM 846 C CA . SER A 1 105 ? -11.016 -6.609 11.391 1 76.62 105 SER A CA 1
ATOM 847 C C . SER A 1 105 ? -10.344 -7.844 10.789 1 76.62 105 SER A C 1
ATOM 849 O O . SER A 1 105 ? -9.156 -7.816 10.461 1 76.62 105 SER A O 1
ATOM 851 N N . ARG A 1 106 ? -11.18 -8.992 10.758 1 74.44 106 ARG A N 1
ATOM 852 C CA . ARG A 1 106 ? -10.68 -10.234 10.188 1 74.44 106 ARG A CA 1
ATOM 853 C C . ARG A 1 106 ? -10.523 -10.125 8.672 1 74.44 106 ARG A C 1
ATOM 855 O O . ARG A 1 106 ? -9.891 -10.969 8.047 1 74.44 106 ARG A O 1
ATOM 862 N N . ASP A 1 107 ? -10.984 -9.141 8.039 1 81.88 107 ASP A N 1
ATOM 863 C CA . ASP A 1 107 ? -10.836 -8.883 6.609 1 81.88 107 ASP A CA 1
ATOM 864 C C . ASP A 1 107 ? -10.281 -7.477 6.363 1 81.88 107 ASP A C 1
ATOM 866 O O . ASP A 1 107 ? -11.039 -6.508 6.316 1 81.88 107 ASP A O 1
ATOM 870 N N . ALA A 1 108 ? -8.977 -7.496 6.32 1 87.38 108 ALA A N 1
ATOM 871 C CA . ALA A 1 108 ? -8.352 -6.18 6.23 1 87.38 108 ALA A CA 1
ATOM 872 C C . ALA A 1 108 ? -7.219 -6.172 5.211 1 87.38 108 ALA A C 1
ATOM 874 O O . ALA A 1 108 ? -6.57 -7.199 4.992 1 87.38 108 ALA A O 1
ATOM 875 N N . ILE A 1 109 ? -7.117 -5.105 4.598 1 89.25 109 ILE A N 1
ATOM 876 C CA . ILE A 1 109 ? -5.969 -4.781 3.752 1 89.25 109 ILE A CA 1
ATOM 877 C C . ILE A 1 109 ? -5.195 -3.615 4.359 1 89.25 109 ILE A C 1
ATOM 879 O O . ILE A 1 109 ? -5.758 -2.543 4.598 1 89.25 109 ILE A O 1
ATOM 883 N N . LEU A 1 110 ? -3.977 -3.898 4.723 1 91 110 LEU A N 1
ATOM 884 C CA . LEU A 1 110 ? -3.102 -2.854 5.238 1 91 110 LEU A CA 1
ATOM 885 C C . LEU A 1 110 ? -1.983 -2.543 4.246 1 91 110 LEU A C 1
ATOM 887 O O . LEU A 1 110 ? -1.274 -3.447 3.801 1 91 110 LEU A O 1
ATOM 891 N N . ALA A 1 111 ? -1.913 -1.357 3.838 1 93.19 111 ALA A N 1
ATOM 892 C CA . ALA A 1 111 ? -0.838 -0.918 2.951 1 93.19 111 ALA A CA 1
ATOM 893 C C . ALA A 1 111 ? -0.054 0.235 3.57 1 93.19 111 ALA A C 1
ATOM 895 O O . ALA A 1 111 ? -0.631 1.106 4.227 1 93.19 111 ALA A O 1
ATOM 896 N N . GLY A 1 112 ? 1.293 0.18 3.27 1 91.25 112 GLY A N 1
ATOM 897 C CA . GLY A 1 112 ? 1.968 1.346 3.818 1 91.25 112 GLY A CA 1
ATOM 898 C C . GLY A 1 112 ? 3.461 1.349 3.555 1 91.25 112 GLY A C 1
ATOM 899 O O . GLY A 1 112 ? 4.031 0.328 3.158 1 91.25 112 GLY A O 1
ATOM 900 N N . ASP A 1 113 ? 4.016 2.512 3.684 1 86.12 113 ASP A N 1
ATOM 901 C CA . ASP A 1 113 ? 5.449 2.754 3.82 1 86.12 113 ASP A CA 1
ATOM 902 C C . ASP A 1 113 ? 5.844 2.895 5.289 1 86.12 113 ASP A C 1
ATOM 904 O O . ASP A 1 113 ? 5.539 3.906 5.926 1 86.12 113 ASP A O 1
ATOM 908 N N . PHE A 1 114 ? 6.48 1.985 5.75 1 77.69 114 PHE A N 1
ATOM 909 C CA . PHE A 1 114 ? 6.746 1.935 7.184 1 77.69 114 PHE A CA 1
ATOM 910 C C . PHE A 1 114 ? 8.148 2.436 7.496 1 77.69 114 PHE A C 1
ATOM 912 O O . PHE A 1 114 ? 8.539 2.533 8.664 1 77.69 114 PHE A O 1
ATOM 919 N N . ASN A 1 115 ? 8.82 3.008 6.414 1 67.69 115 ASN A N 1
ATOM 920 C CA . ASN A 1 115 ? 10.133 3.611 6.582 1 67.69 115 ASN A CA 1
ATOM 921 C C . ASN A 1 115 ? 11.016 2.793 7.527 1 67.69 115 ASN A C 1
ATOM 923 O O . ASN A 1 115 ? 11.648 3.348 8.43 1 67.69 115 ASN A O 1
ATOM 927 N N . ILE A 1 116 ? 10.938 1.567 7.523 1 60.31 116 ILE A N 1
ATOM 928 C CA . ILE A 1 116 ? 11.672 0.722 8.461 1 60.31 116 ILE A CA 1
ATOM 929 C C . ILE A 1 116 ? 13.148 0.696 8.094 1 60.31 116 ILE A C 1
ATOM 931 O O . ILE A 1 116 ? 14.008 0.487 8.953 1 60.31 116 ILE A O 1
ATOM 935 N N . ARG A 1 117 ? 13.641 0.858 6.949 1 57.97 117 ARG A N 1
ATOM 936 C CA . ARG A 1 117 ? 15.055 0.752 6.605 1 57.97 117 ARG A CA 1
ATOM 937 C C . ARG A 1 117 ? 15.734 2.117 6.656 1 57.97 117 ARG A C 1
ATOM 939 O O . ARG A 1 117 ? 16.953 2.207 6.613 1 57.97 117 ARG A O 1
ATOM 946 N N . HIS A 1 118 ? 15.102 3.225 6.527 1 49.47 118 HIS A N 1
ATOM 947 C CA . HIS A 1 118 ? 15.938 4.414 6.395 1 49.47 118 HIS A CA 1
ATOM 948 C C . HIS A 1 118 ? 16.547 4.809 7.734 1 49.47 118 HIS A C 1
ATOM 950 O O . HIS A 1 118 ? 15.828 5.098 8.695 1 49.47 118 HIS A O 1
ATOM 956 N N . PRO A 1 119 ? 17.812 4.34 7.879 1 38.22 119 PRO A N 1
ATOM 957 C CA . PRO A 1 119 ? 18.609 4.945 8.961 1 38.22 119 PRO A CA 1
ATOM 958 C C . PRO A 1 119 ? 18.562 6.473 8.93 1 38.22 119 PRO A C 1
ATOM 960 O O . PRO A 1 119 ? 18.344 7.066 7.867 1 38.22 119 PRO A O 1
ATOM 963 N N . LYS B 1 1 ? -11.906 -14.008 3.182 1 51.97 1 LYS B N 1
ATOM 964 C CA . LYS B 1 1 ? -11.133 -13.602 4.348 1 51.97 1 LYS B CA 1
ATOM 965 C C . LYS B 1 1 ? -9.844 -12.898 3.928 1 51.97 1 LYS B C 1
ATOM 967 O O . LYS B 1 1 ? -9.047 -13.453 3.162 1 51.97 1 LYS B O 1
ATOM 972 N N . ALA B 1 2 ? -9.75 -11.516 3.74 1 55.56 2 ALA B N 1
ATOM 973 C CA . ALA B 1 2 ? -8.469 -11.062 3.193 1 55.56 2 ALA B CA 1
ATOM 974 C C . ALA B 1 2 ? -7.664 -10.297 4.238 1 55.56 2 ALA B C 1
ATOM 976 O O . ALA B 1 2 ? -8.188 -9.398 4.898 1 55.56 2 ALA B O 1
ATOM 977 N N . ASP B 1 3 ? -6.605 -10.953 4.883 1 81.56 3 ASP B N 1
ATOM 978 C CA . ASP B 1 3 ? -5.625 -10.211 5.668 1 81.56 3 ASP B CA 1
ATOM 979 C C . ASP B 1 3 ? -4.297 -10.102 4.922 1 81.56 3 ASP B C 1
ATOM 981 O O . ASP B 1 3 ? -3.535 -11.07 4.855 1 81.56 3 ASP B O 1
ATOM 985 N N . ILE B 1 4 ? -4.227 -9.117 4.141 1 89.38 4 ILE B N 1
ATOM 986 C CA . ILE B 1 4 ? -2.953 -8.922 3.457 1 89.38 4 ILE B CA 1
ATOM 987 C C . ILE B 1 4 ? -2.314 -7.613 3.912 1 89.38 4 ILE B C 1
ATOM 989 O O . ILE B 1 4 ? -3.018 -6.672 4.289 1 89.38 4 ILE B O 1
ATOM 993 N N . ILE B 1 5 ? -1.058 -7.598 3.941 1 91.19 5 ILE B N 1
ATOM 994 C CA . ILE B 1 5 ? -0.263 -6.414 4.25 1 91.19 5 ILE B CA 1
ATOM 995 C C . ILE B 1 5 ? 0.683 -6.109 3.088 1 91.19 5 ILE B C 1
ATOM 997 O O . ILE B 1 5 ? 1.451 -6.977 2.664 1 91.19 5 ILE B O 1
ATOM 1001 N N . LEU B 1 6 ? 0.541 -4.973 2.521 1 94.56 6 LEU B N 1
ATOM 1002 C CA . LEU B 1 6 ? 1.413 -4.504 1.449 1 94.56 6 LEU B CA 1
ATOM 1003 C C . LEU B 1 6 ? 2.451 -3.521 1.98 1 94.56 6 LEU B C 1
ATOM 1005 O O . LEU B 1 6 ? 2.115 -2.389 2.334 1 94.56 6 LEU B O 1
ATOM 1009 N N . VAL B 1 7 ? 3.691 -3.902 1.992 1 92.81 7 VAL B N 1
ATOM 1010 C CA . VAL B 1 7 ? 4.738 -3.115 2.639 1 92.81 7 VAL B CA 1
ATOM 1011 C C . VAL B 1 7 ? 5.699 -2.574 1.586 1 92.81 7 VAL B C 1
ATOM 1013 O O . VAL B 1 7 ? 6.215 -3.328 0.757 1 92.81 7 VAL B O 1
ATOM 1016 N N . GLN B 1 8 ? 5.848 -1.352 1.549 1 92.5 8 GLN B N 1
ATOM 1017 C CA . GLN B 1 8 ? 6.953 -0.756 0.805 1 92.5 8 GLN B CA 1
ATOM 1018 C C . GLN B 1 8 ? 8.156 -0.518 1.708 1 92.5 8 GLN B C 1
ATOM 1020 O O . GLN B 1 8 ? 8 -0.176 2.883 1 92.5 8 GLN B O 1
ATOM 1025 N N . GLU B 1 9 ? 9.336 -0.793 1.269 1 87.5 9 GLU B N 1
ATOM 1026 C CA . GLU B 1 9 ? 10.617 -0.71 1.969 1 87.5 9 GLU B CA 1
ATOM 1027 C C . GLU B 1 9 ? 10.602 -1.556 3.238 1 87.5 9 GLU B C 1
ATOM 1029 O O . GLU B 1 9 ? 10.82 -1.038 4.336 1 87.5 9 GLU B O 1
ATOM 1034 N N . PRO B 1 10 ? 10.438 -2.828 3.074 1 87.38 10 PRO B N 1
ATOM 1035 C CA . PRO B 1 10 ? 10.398 -3.732 4.227 1 87.38 10 PRO B CA 1
ATOM 1036 C C . PRO B 1 10 ? 11.758 -3.9 4.891 1 87.38 10 PRO B C 1
ATOM 1038 O O . PRO B 1 10 ? 12.797 -3.684 4.254 1 87.38 10 PRO B O 1
ATOM 1041 N N . TRP B 1 11 ? 11.633 -4.113 6.121 1 80.88 11 TRP B N 1
ATOM 1042 C CA . TRP B 1 11 ? 12.867 -4.555 6.766 1 80.88 11 TRP B CA 1
ATOM 1043 C C . TRP B 1 11 ? 13.297 -5.922 6.238 1 80.88 11 TRP B C 1
ATOM 1045 O O . TRP B 1 11 ? 12.531 -6.883 6.293 1 80.88 11 TRP B O 1
ATOM 1055 N N . ILE B 1 12 ? 14.406 -5.969 5.656 1 82.5 12 ILE B N 1
ATOM 1056 C CA . ILE B 1 12 ? 14.938 -7.199 5.074 1 82.5 12 ILE B CA 1
ATOM 1057 C C . ILE B 1 12 ? 16.312 -7.504 5.68 1 82.5 12 ILE B C 1
ATOM 1059 O O . ILE B 1 12 ? 17.156 -6.617 5.781 1 82.5 12 ILE B O 1
ATOM 1063 N N . ILE B 1 13 ? 16.422 -8.648 6.152 1 77.94 13 ILE B N 1
ATOM 1064 C CA . ILE B 1 13 ? 17.734 -9.141 6.559 1 77.94 13 ILE 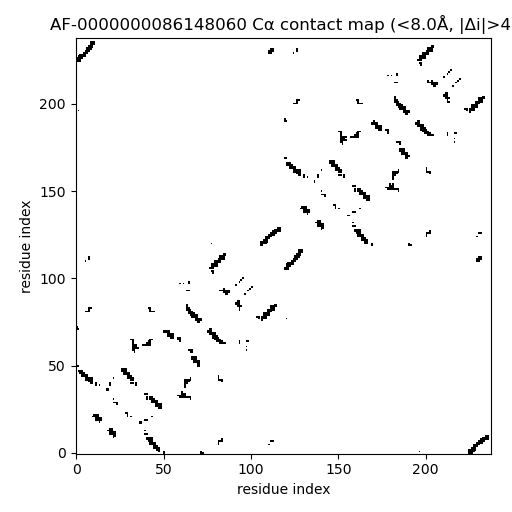B CA 1
ATOM 1065 C C . ILE B 1 13 ? 18.406 -9.836 5.379 1 77.94 13 ILE B C 1
ATOM 1067 O O . ILE B 1 13 ? 17.828 -10.742 4.77 1 77.94 13 ILE B O 1
ATOM 1071 N N . LEU B 1 14 ? 19.531 -9.32 4.953 1 76.5 14 LEU B N 1
ATOM 1072 C CA . LEU B 1 14 ? 20.297 -9.984 3.9 1 76.5 14 LEU B CA 1
ATOM 1073 C C . LEU B 1 14 ? 21.266 -11.016 4.488 1 76.5 14 LEU B C 1
ATOM 1075 O O . LEU B 1 14 ? 22.094 -10.688 5.336 1 76.5 14 LEU B O 1
ATOM 1079 N N . GLU B 1 15 ? 20.969 -12.219 4.16 1 76.62 15 GLU B N 1
ATOM 1080 C CA . GLU B 1 15 ? 21.828 -13.289 4.656 1 76.62 15 GLU B CA 1
ATOM 1081 C C . GLU B 1 15 ? 23.141 -13.344 3.887 1 76.62 15 GLU B C 1
ATOM 1083 O O . GLU B 1 15 ? 23.266 -12.742 2.822 1 76.62 15 GLU B O 1
ATOM 1088 N N . GLU B 1 16 ? 24.031 -14.016 4.504 1 70.19 16 GLU B N 1
ATOM 1089 C CA . GLU B 1 16 ? 25.375 -14.109 3.971 1 70.19 16 GLU B CA 1
ATOM 1090 C C . GLU B 1 16 ? 25.375 -14.625 2.531 1 70.19 16 GLU B C 1
ATOM 1092 O O . GLU B 1 16 ? 26.188 -14.18 1.708 1 70.19 16 GLU B O 1
ATOM 1097 N N . LEU B 1 17 ? 24.516 -15.5 2.18 1 69.88 17 LEU B N 1
ATOM 1098 C CA . LEU B 1 17 ? 24.5 -16.078 0.841 1 69.88 17 LEU B CA 1
ATOM 1099 C C . LEU B 1 17 ? 23.734 -15.18 -0.125 1 69.88 17 LEU B C 1
ATOM 1101 O O . LEU B 1 17 ? 23.531 -15.539 -1.287 1 69.88 17 LEU B O 1
ATOM 1105 N N . GLY B 1 18 ? 23.375 -14.023 0.404 1 68.25 18 GLY B N 1
ATOM 1106 C CA . GLY B 1 18 ? 22.719 -13.047 -0.453 1 68.25 18 GLY B CA 1
ATOM 1107 C C . GLY B 1 18 ? 21.203 -13.195 -0.479 1 68.25 18 GLY B C 1
ATOM 1108 O O . GLY B 1 18 ? 20.531 -12.555 -1.287 1 68.25 18 GLY B O 1
ATOM 1109 N N . THR B 1 19 ? 20.781 -14.102 0.377 1 77.31 19 THR B N 1
ATOM 1110 C CA . THR B 1 19 ? 19.344 -14.32 0.39 1 77.31 19 THR B CA 1
ATOM 1111 C C . THR B 1 19 ? 18.641 -13.281 1.265 1 77.31 19 THR B C 1
ATOM 1113 O O . THR B 1 19 ? 19.172 -12.891 2.311 1 77.31 19 THR B O 1
ATOM 1116 N N . ALA B 1 20 ? 17.594 -12.68 0.741 1 80.38 20 ALA B N 1
ATOM 1117 C CA . ALA B 1 20 ? 16.781 -11.711 1.479 1 80.38 20 ALA B CA 1
ATOM 1118 C C . ALA B 1 20 ? 15.734 -12.406 2.33 1 80.38 20 ALA B C 1
ATOM 1120 O O . ALA B 1 20 ? 14.984 -13.258 1.834 1 80.38 20 ALA B O 1
ATOM 1121 N N . ARG B 1 21 ? 15.758 -12.016 3.613 1 82.94 21 ARG B N 1
ATOM 1122 C CA . ARG B 1 21 ? 14.773 -12.586 4.535 1 82.94 21 ARG B CA 1
ATOM 1123 C C . ARG B 1 21 ? 13.93 -11.492 5.18 1 82.94 21 ARG B C 1
ATOM 1125 O O . ARG B 1 21 ? 14.445 -10.656 5.926 1 82.94 21 ARG B O 1
ATOM 1132 N N . PRO B 1 22 ? 12.688 -11.578 4.891 1 85.81 22 PRO B N 1
ATOM 1133 C CA . PRO B 1 22 ? 11.805 -10.625 5.578 1 85.81 22 PRO B CA 1
ATOM 1134 C C . PRO B 1 22 ? 11.453 -11.062 7 1 85.81 22 PRO B C 1
ATOM 1136 O O . PRO B 1 22 ? 11.852 -12.148 7.43 1 85.81 22 PRO B O 1
ATOM 1139 N N . ILE B 1 23 ? 10.852 -10.148 7.715 1 85.31 23 ILE B N 1
ATOM 1140 C CA . ILE B 1 23 ? 10.352 -10.5 9.039 1 85.31 23 ILE B CA 1
ATOM 1141 C C . ILE B 1 23 ? 9.312 -11.609 8.914 1 85.31 23 ILE B C 1
ATOM 1143 O O . ILE B 1 23 ? 8.43 -11.555 8.062 1 85.31 23 ILE B O 1
ATOM 1147 N N . LEU B 1 24 ? 9.477 -12.586 9.797 1 88 24 LEU B N 1
ATOM 1148 C CA . LEU B 1 24 ? 8.547 -13.711 9.773 1 88 24 LEU B CA 1
ATOM 1149 C C . LEU B 1 24 ? 7.5 -13.57 10.875 1 88 24 LEU B C 1
ATOM 1151 O O . LEU B 1 24 ? 7.777 -13.008 11.938 1 88 24 LEU B O 1
ATOM 1155 N N . HIS B 1 25 ? 6.336 -14.008 10.57 1 88.62 25 HIS B N 1
ATOM 1156 C CA . HIS B 1 25 ? 5.211 -14.055 11.492 1 88.62 25 HIS B CA 1
ATOM 1157 C C . HIS B 1 25 ? 4.453 -15.375 11.383 1 88.62 25 HIS B C 1
ATOM 1159 O O . HIS B 1 25 ? 4.254 -15.891 10.281 1 88.62 25 HIS B O 1
ATOM 1165 N N . PRO B 1 26 ? 4.066 -15.953 12.508 1 89.88 26 PRO B N 1
ATOM 1166 C CA . PRO B 1 26 ? 3.447 -17.281 12.477 1 89.88 26 PRO B CA 1
ATOM 1167 C C . PRO B 1 26 ? 2.152 -17.297 11.672 1 89.88 26 PRO B C 1
ATOM 1169 O O . PRO B 1 26 ? 1.798 -18.344 11.102 1 89.88 26 PRO B O 1
ATOM 1172 N N . SER B 1 27 ? 1.455 -16.25 11.68 1 89.5 27 SER B N 1
ATOM 1173 C CA . SER B 1 27 ? 0.134 -16.234 11.062 1 89.5 27 SER B CA 1
ATOM 1174 C C . SER B 1 27 ? 0.192 -15.672 9.648 1 89.5 27 SER B C 1
ATOM 1176 O O . SER B 1 27 ? -0.816 -15.656 8.938 1 89.5 27 SER B O 1
ATOM 1178 N N . PHE B 1 28 ? 1.361 -15.203 9.258 1 91.06 28 PHE B N 1
ATOM 1179 C CA . PHE B 1 28 ? 1.468 -14.578 7.949 1 91.06 28 PHE B CA 1
ATOM 1180 C C . PHE B 1 28 ? 2.623 -15.18 7.152 1 91.06 28 PHE B C 1
ATOM 1182 O O . PHE B 1 28 ? 3.656 -15.531 7.723 1 91.06 28 PHE B O 1
ATOM 1189 N N . THR B 1 29 ? 2.439 -15.273 5.867 1 91.5 29 THR B N 1
ATOM 1190 C CA . THR B 1 29 ? 3.471 -15.711 4.934 1 91.5 29 THR B CA 1
ATOM 1191 C C . THR B 1 29 ? 3.984 -14.539 4.102 1 91.5 29 THR B C 1
ATOM 1193 O O . THR B 1 29 ?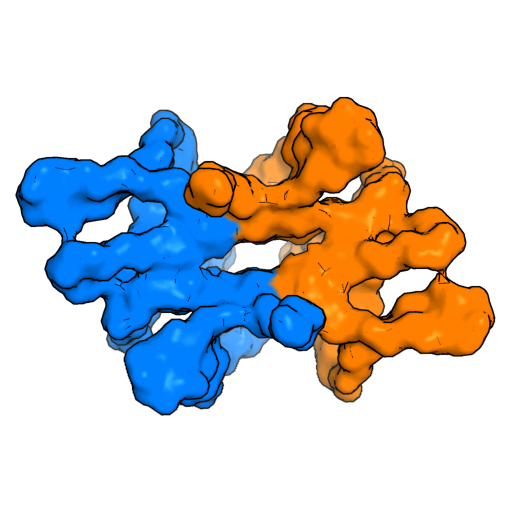 3.209 -13.859 3.426 1 91.5 29 THR B O 1
ATOM 1196 N N . PRO B 1 30 ? 5.266 -14.281 4.188 1 92.88 30 PRO B N 1
ATOM 1197 C CA . PRO B 1 30 ? 5.824 -13.227 3.346 1 92.88 30 PRO B CA 1
ATOM 1198 C C . PRO B 1 30 ? 6.062 -13.68 1.907 1 92.88 30 PRO B C 1
ATOM 1200 O O . PRO B 1 30 ? 6.469 -14.82 1.675 1 92.88 30 PRO B O 1
ATOM 1203 N N . ILE B 1 31 ? 5.762 -12.836 1.005 1 92.38 31 ILE B N 1
ATOM 1204 C CA . ILE B 1 31 ? 6.043 -13.023 -0.415 1 92.38 31 ILE B CA 1
ATOM 1205 C C . ILE B 1 31 ? 6.934 -11.891 -0.918 1 92.38 31 ILE B C 1
ATOM 1207 O O . ILE B 1 31 ? 6.539 -10.727 -0.897 1 92.38 31 ILE B O 1
ATOM 1211 N N . LEU B 1 32 ? 8.086 -12.211 -1.368 1 93 32 LEU B N 1
ATOM 1212 C CA . LEU B 1 32 ? 9.031 -11.234 -1.895 1 93 32 LEU B CA 1
ATOM 1213 C C . LEU B 1 32 ? 9.016 -11.227 -3.42 1 93 32 LEU B C 1
ATOM 1215 O O . LEU B 1 32 ? 8.656 -12.227 -4.043 1 93 32 LEU B O 1
ATOM 1219 N N . PRO B 1 33 ? 9.336 -10.055 -3.951 1 93.06 33 PRO B N 1
ATOM 1220 C CA . PRO B 1 33 ? 9.477 -10.062 -5.41 1 93.06 33 PRO B CA 1
ATOM 1221 C C . PRO B 1 33 ? 10.68 -10.875 -5.883 1 93.06 33 PRO B C 1
ATOM 1223 O O . PRO B 1 33 ? 11.562 -11.188 -5.086 1 93.06 33 PRO B O 1
ATOM 1226 N N . ILE B 1 34 ? 10.594 -11.203 -7.164 1 87.12 34 ILE B N 1
ATOM 1227 C CA . ILE B 1 34 ? 11.773 -11.789 -7.793 1 87.12 34 ILE B CA 1
ATOM 1228 C C . ILE B 1 34 ? 12.844 -10.719 -7.969 1 87.12 34 ILE B C 1
ATOM 1230 O O . ILE B 1 34 ? 12.578 -9.648 -8.516 1 87.12 34 ILE B O 1
ATOM 1234 N N . THR B 1 35 ? 13.969 -11.023 -7.375 1 85.5 35 THR B N 1
ATOM 1235 C CA . THR B 1 35 ? 15.047 -10.047 -7.48 1 85.5 35 THR B CA 1
ATOM 1236 C C . THR B 1 35 ? 16.312 -10.703 -8.008 1 85.5 35 THR B C 1
ATOM 1238 O O . THR B 1 35 ? 16.453 -11.922 -7.957 1 85.5 35 THR B O 1
ATOM 1241 N N . LYS B 1 36 ? 17.094 -9.867 -8.633 1 80.75 36 LYS B N 1
ATOM 1242 C CA . LYS B 1 36 ? 18.422 -10.32 -9.016 1 80.75 36 LYS B CA 1
ATOM 1243 C C . LYS B 1 36 ? 19.328 -10.445 -7.793 1 80.75 36 LYS B C 1
ATOM 1245 O O . LYS B 1 36 ? 19.031 -9.883 -6.734 1 80.75 36 LYS B O 1
ATOM 1250 N N . GLU B 1 37 ? 20.406 -11.211 -7.941 1 76.12 37 GLU B N 1
ATOM 1251 C CA . GLU B 1 37 ? 21.359 -11.391 -6.855 1 76.12 37 GLU B CA 1
ATOM 1252 C C . GLU B 1 37 ? 21.891 -10.047 -6.348 1 76.12 37 GLU B C 1
ATOM 1254 O O . GLU B 1 37 ? 22.25 -9.18 -7.145 1 76.12 37 GLU B O 1
ATOM 1259 N N . GLY B 1 38 ? 21.844 -9.875 -5.059 1 74.62 38 GLY B N 1
ATOM 1260 C CA . GLY B 1 38 ? 22.391 -8.672 -4.445 1 74.62 38 GLY B CA 1
ATOM 1261 C C . GLY B 1 38 ? 21.391 -7.531 -4.383 1 74.62 38 GLY B C 1
ATOM 1262 O O . GLY B 1 38 ? 21.641 -6.508 -3.746 1 74.62 38 GLY B O 1
ATOM 1263 N N . GLN B 1 39 ? 20.297 -7.707 -5.027 1 82.25 39 GLN B N 1
ATOM 1264 C CA . GLN B 1 39 ? 19.312 -6.641 -5 1 82.25 39 GLN B CA 1
ATOM 1265 C C . GLN B 1 39 ? 18.359 -6.809 -3.82 1 82.25 39 GLN B C 1
ATOM 1267 O O . GLN B 1 39 ? 17.797 -7.887 -3.611 1 82.25 39 GLN B O 1
ATOM 1272 N N . ARG B 1 40 ? 18.219 -5.77 -3.16 1 86.69 40 ARG B N 1
ATOM 1273 C CA . ARG B 1 40 ? 17.328 -5.785 -2.012 1 86.69 40 ARG B CA 1
ATOM 1274 C C . ARG B 1 40 ? 15.883 -5.52 -2.441 1 86.69 40 ARG B C 1
ATOM 1276 O O . ARG B 1 40 ? 15.602 -4.508 -3.086 1 86.69 40 ARG B O 1
ATOM 1283 N N . PRO B 1 41 ? 15.016 -6.355 -2.084 1 91.69 41 PRO B N 1
ATOM 1284 C CA . PRO B 1 41 ? 13.609 -6.059 -2.371 1 91.69 41 PRO B CA 1
ATOM 1285 C C . PRO B 1 41 ? 13.102 -4.828 -1.62 1 91.69 41 PRO B C 1
ATOM 1287 O O . PRO B 1 41 ? 13.445 -4.633 -0.451 1 91.69 41 PRO B O 1
ATOM 1290 N N . ARG B 1 42 ? 12.344 -4.059 -2.324 1 92.31 42 ARG B N 1
ATOM 1291 C CA . ARG B 1 42 ? 11.789 -2.873 -1.678 1 92.31 42 ARG B CA 1
ATOM 1292 C C . ARG B 1 42 ? 10.281 -2.977 -1.534 1 92.31 42 ARG B C 1
ATOM 1294 O O . ARG B 1 42 ? 9.609 -2 -1.186 1 92.31 42 ARG B O 1
ATOM 1301 N N . THR B 1 43 ? 9.758 -4.117 -1.812 1 94.25 43 THR B N 1
ATOM 1302 C CA . THR B 1 43 ? 8.367 -4.438 -1.536 1 94.25 43 THR B CA 1
ATOM 1303 C C . THR B 1 43 ? 8.242 -5.832 -0.936 1 94.25 43 THR B C 1
ATOM 1305 O O . THR B 1 43 ? 9.102 -6.688 -1.154 1 94.25 43 THR B O 1
ATOM 1308 N N . CYS B 1 44 ? 7.25 -5.992 -0.158 1 94.5 44 CYS B N 1
ATOM 1309 C CA . CYS B 1 44 ? 6.918 -7.281 0.434 1 94.5 44 CYS B CA 1
ATOM 1310 C C . CYS B 1 44 ? 5.422 -7.387 0.71 1 94.5 44 CYS B C 1
ATOM 1312 O O . CYS B 1 44 ? 4.812 -6.445 1.216 1 94.5 44 CYS B O 1
ATOM 1314 N N . ILE B 1 45 ? 4.824 -8.5 0.319 1 94.31 45 ILE B N 1
ATOM 1315 C CA . ILE B 1 45 ? 3.422 -8.766 0.633 1 94.31 45 ILE B CA 1
ATOM 1316 C C . ILE B 1 45 ? 3.326 -9.852 1.698 1 94.31 45 ILE B C 1
ATOM 1318 O O . ILE B 1 45 ? 3.961 -10.906 1.579 1 94.31 45 ILE B O 1
ATOM 1322 N N . TYR B 1 46 ? 2.623 -9.562 2.744 1 92.75 46 TYR B N 1
ATOM 1323 C CA . TYR B 1 46 ? 2.275 -10.594 3.717 1 92.75 46 TYR B CA 1
ATOM 1324 C C . TYR B 1 46 ? 0.835 -11.055 3.527 1 92.75 46 TYR B C 1
ATOM 1326 O O . TYR B 1 46 ? -0.085 -10.234 3.469 1 92.75 46 TYR B O 1
ATOM 1334 N N . THR B 1 47 ? 0.634 -12.312 3.41 1 91.19 47 THR B N 1
ATOM 1335 C CA . THR B 1 47 ? -0.707 -12.883 3.336 1 91.19 47 THR B CA 1
ATOM 1336 C C . THR B 1 47 ? -0.97 -13.797 4.523 1 91.19 47 THR B C 1
ATOM 1338 O O . THR B 1 47 ? -0.064 -14.492 4.992 1 91.19 47 THR B O 1
ATOM 1341 N N . ARG B 1 48 ? -2.146 -13.773 5.023 1 88.94 48 ARG B N 1
ATOM 1342 C CA . ARG B 1 48 ? -2.492 -14.766 6.039 1 88.94 48 ARG B CA 1
ATOM 1343 C C . ARG B 1 48 ? -2.25 -16.172 5.527 1 88.94 48 ARG B C 1
ATOM 1345 O O . ARG B 1 48 ? -2.529 -16.484 4.367 1 88.94 48 ARG B O 1
ATOM 1352 N N . ARG B 1 49 ? -1.707 -17.141 6.289 1 84.38 49 ARG B N 1
ATOM 1353 C CA . ARG B 1 49 ? -1.248 -18.484 5.914 1 84.38 49 ARG B CA 1
ATOM 1354 C C . ARG B 1 49 ? -2.365 -19.281 5.254 1 84.38 49 ARG B C 1
ATOM 1356 O O . ARG B 1 49 ? -2.111 -20.094 4.371 1 84.38 49 ARG B O 1
ATOM 1363 N N . ASN B 1 50 ? -3.668 -19.031 5.406 1 78.19 50 ASN B N 1
ATOM 1364 C CA . ASN B 1 50 ? -4.727 -19.859 4.836 1 78.19 50 ASN B CA 1
ATOM 1365 C C . ASN B 1 50 ? -5.395 -19.172 3.648 1 78.19 50 ASN B C 1
ATOM 1367 O O . ASN B 1 50 ? -6.406 -19.656 3.137 1 78.19 50 ASN B O 1
ATOM 1371 N N . LEU B 1 51 ? -4.699 -18.156 3.191 1 81.62 51 LEU B N 1
ATOM 1372 C CA . LEU B 1 51 ? -5.242 -17.469 2.025 1 81.62 51 LEU B CA 1
ATOM 1373 C C . LEU B 1 51 ? -4.727 -18.109 0.735 1 81.62 51 LEU B C 1
ATOM 1375 O O . LEU B 1 51 ? -3.535 -18.391 0.61 1 81.62 51 LEU B O 1
ATOM 1379 N N . GLU B 1 52 ? -5.609 -18.359 -0.162 1 81.19 52 GLU B N 1
ATOM 1380 C CA . GLU B 1 52 ? -5.215 -18.906 -1.457 1 81.19 52 GLU B CA 1
ATOM 1381 C C . GLU B 1 52 ? -4.641 -17.828 -2.361 1 81.19 52 GLU B C 1
ATOM 1383 O O . GLU B 1 52 ? -5.293 -16.812 -2.615 1 81.19 52 GLU B O 1
ATOM 1388 N N . ILE B 1 53 ? -3.43 -17.969 -2.773 1 84.06 53 ILE B N 1
ATOM 1389 C CA . ILE B 1 53 ? -2.729 -17 -3.611 1 84.06 53 ILE B CA 1
ATOM 1390 C C . ILE B 1 53 ? -2.346 -17.656 -4.938 1 84.06 53 ILE B C 1
ATOM 1392 O O . ILE B 1 53 ? -2 -18.828 -4.98 1 84.06 53 ILE B O 1
ATOM 1396 N N . GLU B 1 54 ? -2.521 -16.859 -5.934 1 84.81 54 GLU B N 1
ATOM 1397 C CA . GLU B 1 54 ? -2.053 -17.25 -7.258 1 84.81 54 GLU B CA 1
ATOM 1398 C C . GLU B 1 54 ? -1.027 -16.266 -7.801 1 84.81 54 GLU B C 1
ATOM 1400 O O . GLU B 1 54 ? -1.24 -15.047 -7.75 1 84.81 54 GLU B O 1
ATOM 1405 N N . ALA B 1 55 ? 0.027 -16.828 -8.227 1 78.38 55 ALA B N 1
ATOM 1406 C CA . ALA B 1 55 ? 1.031 -15.961 -8.844 1 78.38 55 ALA B CA 1
ATOM 1407 C C . ALA B 1 55 ? 0.502 -15.328 -10.133 1 78.38 55 ALA B C 1
ATOM 1409 O O . ALA B 1 55 ? -0.348 -15.914 -10.805 1 78.38 55 ALA B O 1
ATOM 1410 N N . SER B 1 56 ? 0.991 -14.156 -10.312 1 81.94 56 SER B N 1
ATOM 1411 C CA . SER B 1 56 ? 0.672 -13.531 -11.594 1 81.94 56 SER B CA 1
ATOM 1412 C C . SER B 1 56 ? 1.236 -14.344 -12.758 1 81.94 56 SER B C 1
ATOM 1414 O O . SER B 1 56 ? 2.342 -14.883 -12.664 1 81.94 56 SER B O 1
ATOM 1416 N N . PRO B 1 57 ? 0.426 -14.461 -13.828 1 75.62 57 PRO B N 1
ATOM 1417 C CA . PRO B 1 57 ? 0.935 -15.18 -15 1 75.62 57 PRO B CA 1
ATOM 1418 C C . PRO B 1 57 ? 2.203 -14.547 -15.57 1 75.62 57 PRO B C 1
ATOM 1420 O O . PRO B 1 57 ? 2.979 -15.219 -16.25 1 75.62 57 PRO B O 1
ATOM 1423 N N . ASP B 1 58 ? 2.369 -13.25 -15.336 1 76.25 58 ASP B N 1
ATOM 1424 C CA . ASP B 1 58 ? 3.553 -12.523 -15.789 1 76.25 58 ASP B CA 1
ATOM 1425 C C . ASP B 1 58 ? 4.359 -11.992 -14.602 1 76.25 58 ASP B C 1
ATOM 1427 O O . ASP B 1 58 ? 4.207 -10.836 -14.211 1 76.25 58 ASP B O 1
ATOM 1431 N N . PRO B 1 59 ? 5.168 -12.906 -14.094 1 76.75 59 PRO B N 1
ATOM 1432 C CA . PRO B 1 59 ? 5.949 -12.453 -12.945 1 76.75 59 PRO B CA 1
ATOM 1433 C C . PRO B 1 59 ? 6.887 -11.297 -13.281 1 76.75 59 PRO B C 1
ATOM 1435 O O . PRO B 1 59 ? 7.441 -11.242 -14.383 1 76.75 59 PRO B O 1
ATOM 1438 N N . LEU B 1 60 ? 6.926 -10.414 -12.406 1 86.94 60 LEU B N 1
ATOM 1439 C CA . LEU B 1 60 ? 7.777 -9.242 -12.578 1 86.94 60 LEU B CA 1
ATOM 1440 C C . LEU B 1 60 ? 9.133 -9.461 -11.922 1 86.94 60 LEU B C 1
ATOM 1442 O O . LEU B 1 60 ? 9.211 -9.859 -10.758 1 86.94 60 LEU B O 1
ATOM 1446 N N . ASP B 1 61 ? 10.172 -9.32 -12.727 1 89 61 ASP B N 1
ATOM 1447 C CA . ASP B 1 61 ? 11.531 -9.344 -12.188 1 89 61 ASP B CA 1
ATOM 1448 C C . ASP B 1 61 ? 11.984 -7.934 -11.797 1 89 61 ASP B C 1
ATOM 1450 O O . ASP B 1 61 ? 12.836 -7.352 -12.469 1 89 61 ASP B O 1
ATOM 1454 N N . ASP B 1 62 ? 11.422 -7.395 -10.875 1 93 62 ASP B N 1
ATOM 1455 C CA . ASP B 1 62 ? 11.617 -6.031 -10.391 1 93 62 ASP B CA 1
ATOM 1456 C C . ASP B 1 62 ? 11.461 -5.957 -8.875 1 93 62 ASP B C 1
ATOM 1458 O O . ASP B 1 62 ? 10.406 -6.289 -8.336 1 93 62 ASP B O 1
ATOM 1462 N N . PRO B 1 63 ? 12.531 -5.547 -8.172 1 92.69 63 PRO B N 1
ATOM 1463 C CA . PRO B 1 63 ? 12.484 -5.531 -6.707 1 92.69 63 PRO B CA 1
ATOM 1464 C C . PRO B 1 63 ? 11.516 -4.488 -6.16 1 92.69 63 PRO B C 1
ATOM 1466 O O . PRO B 1 63 ? 11.219 -4.484 -4.961 1 92.69 63 PRO B O 1
ATOM 1469 N N . ASP B 1 64 ? 10.977 -3.639 -7.07 1 93.44 64 ASP B N 1
ATOM 1470 C CA . ASP B 1 64 ? 10.211 -2.482 -6.621 1 93.44 64 ASP B CA 1
ATOM 1471 C C . ASP B 1 64 ? 8.719 -2.686 -6.871 1 93.44 64 ASP B C 1
ATOM 1473 O O . ASP B 1 64 ? 7.914 -1.79 -6.605 1 93.44 64 ASP B O 1
ATOM 1477 N N . ILE B 1 65 ? 8.336 -3.801 -7.402 1 94.19 65 ILE B N 1
ATOM 1478 C CA . ILE B 1 65 ? 6.926 -4.004 -7.695 1 94.19 65 ILE B CA 1
ATOM 1479 C C . ILE B 1 65 ? 6.586 -5.488 -7.621 1 94.19 65 ILE B C 1
ATOM 1481 O O . ILE B 1 65 ? 7.402 -6.336 -7.996 1 94.19 65 ILE B O 1
ATOM 1485 N N . GLN B 1 66 ? 5.402 -5.773 -7.121 1 94.12 66 GLN B N 1
ATOM 1486 C CA . GLN B 1 66 ? 4.844 -7.121 -7.07 1 94.12 66 GLN B CA 1
ATOM 1487 C C . GLN B 1 66 ? 3.426 -7.152 -7.625 1 94.12 66 GLN B C 1
ATOM 1489 O O . GLN B 1 66 ? 2.668 -6.191 -7.461 1 94.12 66 GLN B O 1
ATOM 1494 N N . SER B 1 67 ? 3.148 -8.219 -8.305 1 92.38 67 SER B N 1
ATOM 1495 C CA . SER B 1 67 ? 1.796 -8.492 -8.781 1 92.38 67 SER B CA 1
ATOM 1496 C C . SER B 1 67 ? 1.365 -9.914 -8.43 1 92.38 67 SER B C 1
ATOM 1498 O O . SER B 1 67 ? 2.102 -10.875 -8.68 1 92.38 67 SER B O 1
ATOM 1500 N N . LEU B 1 68 ? 0.259 -10.062 -7.797 1 91.12 68 LEU B N 1
ATOM 1501 C CA . LEU B 1 68 ? -0.291 -11.391 -7.547 1 91.12 68 LEU B CA 1
ATOM 1502 C C . LEU B 1 68 ? -1.815 -11.359 -7.539 1 91.12 68 LEU B C 1
ATOM 1504 O O . LEU B 1 68 ? -2.416 -10.289 -7.613 1 91.12 68 LEU B O 1
ATOM 1508 N N . TYR B 1 69 ? -2.373 -12.547 -7.535 1 89.75 69 TYR B N 1
ATOM 1509 C CA . TYR B 1 69 ? -3.828 -12.656 -7.508 1 89.75 69 TYR B CA 1
ATOM 1510 C C . TYR B 1 69 ? -4.297 -13.375 -6.25 1 89.75 69 TYR B C 1
ATOM 1512 O O . TYR B 1 69 ? -3.711 -14.391 -5.848 1 89.75 69 TYR B O 1
ATOM 1520 N N . LEU B 1 70 ? -5.254 -12.703 -5.633 1 85.75 70 LEU B N 1
ATOM 1521 C CA . LEU B 1 70 ? -5.934 -13.352 -4.516 1 85.75 70 LEU B CA 1
ATOM 1522 C C . LEU B 1 70 ? -7.285 -13.906 -4.949 1 85.75 70 LEU B C 1
ATOM 1524 O O . LEU B 1 70 ? -7.934 -13.352 -5.84 1 85.75 70 LEU B O 1
ATOM 1528 N N . ARG B 1 71 ? -7.594 -15 -4.312 1 80.38 71 ARG B N 1
ATOM 1529 C CA . ARG B 1 71 ? -8.922 -15.547 -4.559 1 80.38 71 ARG B CA 1
ATOM 1530 C C . ARG B 1 71 ? -9.82 -15.383 -3.334 1 80.38 71 ARG B C 1
ATOM 1532 O O . ARG B 1 71 ? -9.414 -15.695 -2.215 1 80.38 71 ARG B O 1
ATOM 1539 N N . ASP B 1 72 ? -10.984 -14.789 -3.602 1 70.12 72 ASP B N 1
ATOM 1540 C CA . ASP B 1 72 ? -11.914 -14.656 -2.486 1 70.12 72 ASP B CA 1
ATOM 1541 C C . ASP B 1 72 ? -12.695 -15.953 -2.27 1 70.12 72 ASP B C 1
ATOM 1543 O O . ASP B 1 72 ? -12.445 -16.953 -2.941 1 70.12 72 ASP B O 1
ATOM 1547 N N . SER B 1 73 ? -13.477 -15.961 -1.192 1 70.62 73 SER B N 1
ATOM 1548 C CA . SER B 1 73 ? -14.219 -17.156 -0.805 1 70.62 73 SER B CA 1
ATOM 1549 C C . SER B 1 73 ? -15.141 -17.625 -1.926 1 70.62 73 SER B C 1
ATOM 1551 O O . SER B 1 73 ? -15.539 -18.797 -1.962 1 70.62 73 SER B O 1
ATOM 1553 N N . GLN B 1 74 ? -15.57 -16.766 -2.881 1 74.75 74 GLN B N 1
ATOM 1554 C CA . GLN B 1 74 ? -16.484 -17.109 -3.973 1 74.75 74 GLN B CA 1
ATOM 1555 C C . GLN B 1 74 ? -15.703 -17.531 -5.219 1 74.75 74 GLN B C 1
ATOM 1557 O O . GLN B 1 74 ? -16.312 -17.859 -6.246 1 74.75 74 GLN B O 1
ATOM 1562 N N . GLY B 1 75 ? -14.414 -17.453 -5.145 1 76 75 GLY B N 1
ATOM 1563 C CA . GLY B 1 75 ? -13.594 -17.875 -6.266 1 76 75 GLY B CA 1
ATOM 1564 C C . GLY B 1 75 ? -13.188 -16.734 -7.172 1 76 75 GLY B C 1
ATOM 1565 O O . GLY B 1 75 ? -12.523 -16.938 -8.188 1 76 75 GLY B O 1
ATOM 1566 N N . ASN B 1 76 ? -13.594 -15.523 -6.777 1 77.62 76 ASN B N 1
ATOM 1567 C CA . ASN B 1 76 ? -13.211 -14.359 -7.57 1 77.62 76 ASN B CA 1
ATOM 1568 C C . ASN B 1 76 ? -11.75 -13.984 -7.352 1 77.62 76 ASN B C 1
ATOM 1570 O O . ASN B 1 76 ? -11.242 -14.07 -6.23 1 77.62 76 ASN B O 1
ATOM 1574 N N . LYS B 1 77 ? -11.18 -13.555 -8.5 1 82.81 77 LYS B N 1
ATOM 1575 C CA . LYS B 1 77 ? -9.766 -13.172 -8.438 1 82.81 77 LYS B CA 1
ATOM 1576 C C . LYS B 1 77 ? -9.609 -11.664 -8.281 1 82.81 77 LYS B C 1
ATOM 1578 O O . LYS B 1 77 ? -10.289 -10.891 -8.961 1 82.81 77 LYS B O 1
ATOM 1583 N N . ILE B 1 78 ? -8.766 -11.312 -7.355 1 85.69 78 ILE B N 1
ATOM 1584 C CA . ILE B 1 78 ? -8.406 -9.914 -7.148 1 85.69 78 ILE B CA 1
ATOM 1585 C C . ILE B 1 78 ? -6.914 -9.719 -7.383 1 85.69 78 ILE B C 1
ATOM 1587 O O . ILE B 1 78 ? -6.09 -10.445 -6.82 1 85.69 78 ILE B O 1
ATOM 1591 N N . GLN B 1 79 ? -6.641 -8.82 -8.281 1 90.5 79 GLN B N 1
ATOM 1592 C CA . GLN B 1 79 ? -5.238 -8.508 -8.523 1 90.5 79 GLN B CA 1
ATOM 1593 C C . GLN B 1 79 ? -4.703 -7.543 -7.465 1 90.5 79 GLN B C 1
ATOM 1595 O O . GLN B 1 79 ? -5.348 -6.539 -7.148 1 90.5 79 GLN B O 1
ATOM 1600 N N . VAL B 1 80 ? -3.615 -7.867 -6.891 1 91.75 80 VAL B N 1
ATOM 1601 C CA . VAL B 1 80 ? -2.959 -7.023 -5.895 1 91.75 80 VAL B CA 1
ATOM 1602 C C . VAL B 1 80 ? -1.604 -6.559 -6.422 1 91.75 80 VAL B C 1
ATOM 1604 O O . VAL B 1 80 ? -0.766 -7.379 -6.805 1 91.75 80 VAL B O 1
ATOM 1607 N N . LEU B 1 81 ? -1.436 -5.281 -6.461 1 92.81 81 LEU B N 1
ATOM 1608 C CA . LEU B 1 81 ? -0.174 -4.68 -6.883 1 92.81 81 LEU B CA 1
ATOM 1609 C C . LEU B 1 81 ? 0.458 -3.889 -5.742 1 92.81 81 LEU B C 1
ATOM 1611 O O . LEU B 1 81 ? -0.208 -3.072 -5.105 1 92.81 81 LEU B O 1
ATOM 1615 N N . ASN B 1 82 ? 1.659 -4.176 -5.434 1 95 82 ASN B N 1
ATOM 1616 C CA . ASN B 1 82 ? 2.48 -3.457 -4.461 1 95 82 ASN B CA 1
ATOM 1617 C C . ASN B 1 82 ? 3.672 -2.779 -5.133 1 95 82 ASN B C 1
ATOM 1619 O O . ASN B 1 82 ? 4.551 -3.451 -5.672 1 95 82 ASN B O 1
ATOM 1623 N N . VAL B 1 83 ? 3.713 -1.405 -5.047 1 93.56 83 VAL B N 1
ATOM 1624 C CA . VAL B 1 83 ? 4.676 -0.683 -5.871 1 93.56 83 VAL B CA 1
ATOM 1625 C C . VAL B 1 83 ? 5.488 0.273 -5.004 1 93.56 83 VAL B C 1
ATOM 1627 O O . VAL B 1 83 ? 4.93 0.982 -4.16 1 93.56 83 VAL B O 1
ATOM 1630 N N . TYR B 1 84 ? 6.691 0.235 -5.129 1 93 84 TYR B N 1
ATOM 1631 C CA . TYR B 1 84 ? 7.605 1.29 -4.699 1 93 84 TYR B CA 1
ATOM 1632 C C . TYR B 1 84 ? 8.211 2.008 -5.898 1 93 84 TYR B C 1
ATOM 1634 O O . TYR B 1 84 ? 9.102 1.475 -6.566 1 93 84 TYR B O 1
ATOM 1642 N N . ASN B 1 85 ? 7.801 3.207 -6.172 1 91.44 85 ASN B N 1
ATOM 1643 C CA . ASN B 1 85 ? 8.219 3.934 -7.367 1 91.44 85 ASN B CA 1
ATOM 1644 C C . ASN B 1 85 ? 9.602 4.562 -7.184 1 91.44 85 ASN B C 1
ATOM 1646 O O . ASN B 1 85 ? 9.734 5.598 -6.531 1 91.44 85 ASN B O 1
ATOM 1650 N N . GLU B 1 86 ? 10.516 3.904 -7.715 1 89.69 86 GLU B N 1
ATOM 1651 C CA . GLU B 1 86 ? 11.922 4.293 -7.605 1 89.69 86 GLU B CA 1
ATOM 1652 C C . GLU B 1 86 ? 12.609 4.27 -8.969 1 89.69 86 GLU B C 1
ATOM 1654 O O . GLU B 1 86 ? 12.266 3.455 -9.828 1 89.69 86 GLU B O 1
ATOM 1659 N N . ARG B 1 87 ? 13.523 5.137 -9.07 1 90 87 ARG B N 1
ATOM 1660 C CA . ARG B 1 87 ? 14.273 5.18 -10.32 1 90 87 ARG B CA 1
ATOM 1661 C C . ARG B 1 87 ? 15.352 4.098 -10.352 1 90 87 ARG B C 1
ATOM 1663 O O . ARG B 1 87 ? 15.992 3.83 -9.336 1 90 87 ARG B O 1
ATOM 1670 N N . ASP B 1 88 ? 15.523 3.523 -11.586 1 88.25 88 ASP B N 1
ATOM 1671 C CA . ASP B 1 88 ? 16.641 2.592 -11.758 1 88.25 88 ASP B CA 1
ATOM 1672 C C . ASP B 1 88 ? 17.891 3.314 -12.242 1 88.25 88 ASP B C 1
ATOM 1674 O O . ASP B 1 88 ? 17.953 4.547 -12.219 1 88.25 88 ASP B O 1
ATOM 1678 N N . LYS B 1 89 ? 18.938 2.527 -12.555 1 88.19 89 LYS B N 1
ATOM 1679 C CA . LYS B 1 89 ? 20.219 3.066 -12.961 1 88.19 89 LYS B CA 1
ATOM 1680 C C . LYS B 1 89 ? 20.094 3.945 -14.203 1 88.19 89 LYS B C 1
ATOM 1682 O O . LYS B 1 89 ? 20.875 4.867 -14.406 1 88.19 89 LYS B O 1
ATOM 1687 N N . ASN B 1 90 ? 19.094 3.689 -15.047 1 92.81 90 ASN B N 1
ATOM 1688 C CA . ASN B 1 90 ? 18.875 4.445 -16.281 1 92.81 90 ASN B CA 1
ATOM 1689 C C . ASN B 1 90 ? 17.922 5.621 -16.047 1 92.81 90 ASN B C 1
ATOM 1691 O O . ASN B 1 90 ? 17.594 6.34 -16.984 1 92.81 90 ASN B O 1
ATOM 1695 N N . GLY B 1 91 ? 17.406 5.711 -14.883 1 90.88 91 GLY B N 1
ATOM 1696 C CA . GLY B 1 91 ? 16.562 6.84 -14.539 1 90.88 91 GLY B CA 1
ATOM 1697 C C . GLY B 1 91 ? 15.086 6.559 -14.758 1 90.88 91 GLY B C 1
ATOM 1698 O O . GLY B 1 91 ? 14.25 7.461 -14.641 1 90.88 91 GLY B O 1
ATOM 1699 N N . ASN B 1 92 ? 14.711 5.355 -15.086 1 91.88 92 ASN B N 1
ATOM 1700 C CA . ASN B 1 92 ? 13.312 5.016 -15.312 1 91.88 92 ASN B CA 1
ATOM 1701 C C . ASN B 1 92 ? 12.594 4.691 -14.008 1 91.88 92 ASN B C 1
ATOM 1703 O O . ASN B 1 92 ? 13.086 3.9 -13.195 1 91.88 92 ASN B O 1
ATOM 1707 N N . TRP B 1 93 ? 11.477 5.273 -13.891 1 92.12 93 TRP B N 1
ATOM 1708 C CA . TRP B 1 93 ? 10.641 5 -12.727 1 92.12 93 TRP B CA 1
ATOM 1709 C C . TRP B 1 93 ? 10.047 3.602 -12.797 1 92.12 93 TRP B C 1
ATOM 1711 O O . TRP B 1 93 ? 9.797 3.08 -13.891 1 92.12 93 TRP B O 1
ATOM 1721 N N . THR B 1 94 ? 9.734 3.031 -11.586 1 93 94 THR B N 1
ATOM 1722 C CA . THR B 1 94 ? 9.07 1.736 -11.523 1 93 94 THR B CA 1
ATOM 1723 C C . THR B 1 94 ? 7.762 1.763 -12.305 1 93 94 THR B C 1
ATOM 1725 O O . THR B 1 94 ? 7.441 0.811 -13.023 1 93 94 THR B O 1
ATOM 1728 N N . ALA B 1 95 ? 7.012 2.84 -12.18 1 88.56 95 ALA B N 1
ATOM 1729 C CA . ALA B 1 95 ? 5.746 2.988 -12.891 1 88.56 95 ALA B CA 1
ATOM 1730 C C . ALA B 1 95 ? 5.945 2.857 -14.398 1 88.56 95 ALA B C 1
ATOM 1732 O O . ALA B 1 95 ? 5.176 2.176 -15.078 1 88.56 95 ALA B O 1
ATOM 1733 N N . GLU B 1 96 ? 7.008 3.424 -14.828 1 89.38 96 GLU B N 1
ATOM 1734 C CA . GLU B 1 96 ? 7.281 3.451 -16.266 1 89.38 96 GLU B CA 1
ATOM 1735 C C . GLU B 1 96 ? 7.793 2.1 -16.75 1 89.38 96 GLU B C 1
ATOM 1737 O O . GLU B 1 96 ? 7.363 1.607 -17.797 1 89.38 96 GLU B O 1
ATOM 1742 N N . ARG B 1 97 ? 8.633 1.512 -16.016 1 90.69 97 ARG B N 1
ATOM 1743 C CA . ARG B 1 97 ? 9.336 0.335 -16.516 1 90.69 97 ARG B CA 1
ATOM 1744 C C . ARG B 1 97 ? 8.523 -0.932 -16.266 1 90.69 97 ARG B C 1
ATOM 1746 O O . ARG B 1 97 ? 8.711 -1.94 -16.953 1 90.69 97 ARG B O 1
ATOM 1753 N N . SER B 1 98 ? 7.645 -0.893 -15.344 1 90.19 98 SER B N 1
ATOM 1754 C CA . SER B 1 98 ? 7 -2.152 -14.984 1 90.19 98 SER B CA 1
ATOM 1755 C C . SER B 1 98 ? 5.492 -1.982 -14.836 1 90.19 98 SER B C 1
ATOM 1757 O O . SER B 1 98 ? 4.719 -2.732 -15.43 1 90.19 98 SER B O 1
ATOM 1759 N N . LEU B 1 99 ? 5.043 -0.979 -14.188 1 87.94 99 LEU B N 1
ATOM 1760 C CA . LEU B 1 99 ? 3.633 -0.859 -13.828 1 87.94 99 LEU B CA 1
ATOM 1761 C C . LEU B 1 99 ? 2.777 -0.638 -15.07 1 87.94 99 LEU B C 1
ATOM 1763 O O . LEU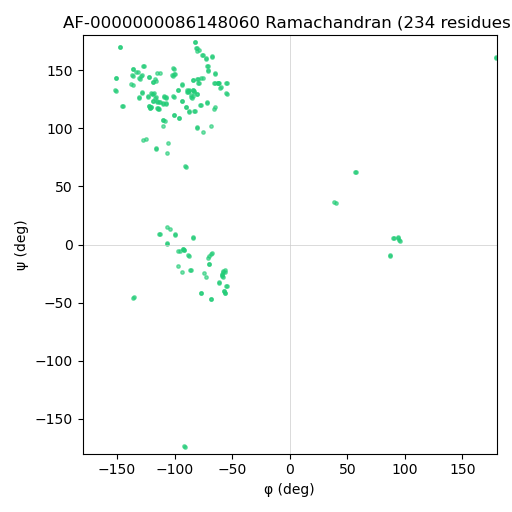 B 1 99 ? 1.751 -1.298 -15.25 1 87.94 99 LEU B O 1
ATOM 1767 N N . TYR B 1 100 ? 3.207 0.256 -15.891 1 86.94 100 TYR B N 1
ATOM 1768 C CA . TYR B 1 100 ? 2.379 0.661 -17.016 1 86.94 100 TYR B CA 1
ATOM 1769 C C . TYR B 1 100 ? 2.275 -0.459 -18.047 1 86.94 100 TYR B C 1
ATOM 1771 O O . TYR B 1 100 ? 1.403 -0.431 -18.922 1 86.94 100 TYR B O 1
ATOM 1779 N N . SER B 1 101 ? 3.115 -1.365 -17.969 1 84.5 101 SER B N 1
ATOM 1780 C CA . SER B 1 101 ? 3.1 -2.475 -18.906 1 84.5 101 SER B CA 1
ATOM 1781 C C . SER B 1 101 ? 2.184 -3.596 -18.438 1 84.5 101 SER B C 1
ATOM 1783 O O . SER B 1 101 ? 1.9 -4.535 -19.172 1 84.5 101 SER B O 1
ATOM 1785 N N . LEU B 1 102 ? 1.723 -3.496 -17.219 1 84.69 102 LEU B N 1
ATOM 1786 C CA . LEU B 1 102 ? 0.884 -4.551 -16.656 1 84.69 102 LEU B CA 1
ATOM 1787 C C . LEU B 1 102 ? -0.572 -4.363 -17.062 1 84.69 102 LEU B C 1
ATOM 1789 O O . LEU B 1 102 ? -1.048 -3.23 -17.188 1 84.69 102 LEU B O 1
ATOM 1793 N N . SER B 1 103 ? -1.184 -5.438 -17.312 1 79.19 103 SER B N 1
ATOM 1794 C CA . SER B 1 103 ? -2.627 -5.418 -17.531 1 79.19 103 SER B CA 1
ATOM 1795 C C . SER B 1 103 ? -3.381 -5.434 -16.203 1 79.19 103 SER B C 1
ATOM 1797 O O . SER B 1 103 ? -3.275 -6.391 -15.43 1 79.19 103 SER B O 1
ATOM 1799 N N . LEU B 1 104 ? -4.059 -4.352 -15.984 1 77.88 104 LEU B N 1
ATOM 1800 C CA . LEU B 1 104 ? -4.816 -4.285 -14.742 1 77.88 104 LEU B CA 1
ATOM 1801 C C . LEU B 1 104 ? -6.203 -4.898 -14.914 1 77.88 104 LEU B C 1
ATOM 1803 O O . LEU B 1 104 ? -6.871 -4.66 -15.922 1 77.88 104 LEU B O 1
ATOM 1807 N N . SER B 1 105 ? -6.457 -5.711 -13.969 1 77.44 105 SER B N 1
ATOM 1808 C CA . SER B 1 105 ? -7.785 -6.316 -13.977 1 77.44 105 SER B CA 1
ATOM 1809 C C . SER B 1 105 ? -8.836 -5.352 -13.43 1 77.44 105 SER B C 1
ATOM 1811 O O . SER B 1 105 ? -8.4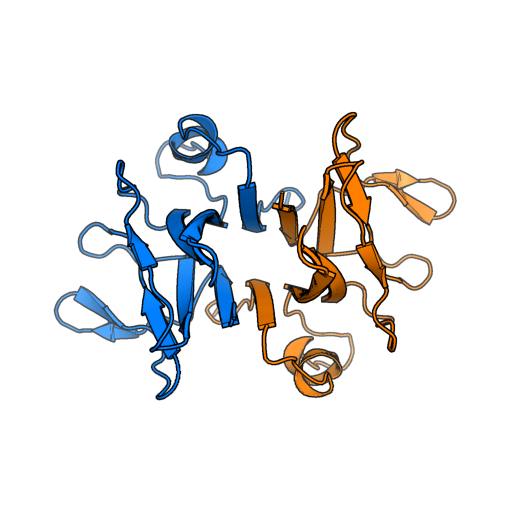92 -4.297 -12.898 1 77.44 105 SER B O 1
ATOM 1813 N N . ARG B 1 106 ? -10.172 -5.762 -13.672 1 75.25 106 ARG B N 1
ATOM 1814 C CA . ARG B 1 106 ? -11.273 -4.938 -13.18 1 75.25 106 ARG B CA 1
ATOM 1815 C C . ARG B 1 106 ? -11.375 -5.016 -11.664 1 75.25 106 ARG B C 1
ATOM 1817 O O . ARG B 1 106 ? -12.078 -4.211 -11.039 1 75.25 106 ARG B O 1
ATOM 1824 N N . ASP B 1 107 ? -10.727 -5.887 -11.031 1 82.19 107 ASP B N 1
ATOM 1825 C CA . ASP B 1 107 ? -10.688 -6.012 -9.578 1 82.19 107 ASP B CA 1
ATOM 1826 C C . ASP B 1 107 ? -9.25 -5.992 -9.062 1 82.19 107 ASP B C 1
ATOM 1828 O O . ASP B 1 107 ? -8.594 -7.031 -9.023 1 82.19 107 ASP B O 1
ATOM 1832 N N . ALA B 1 108 ? -8.867 -4.781 -8.781 1 87.5 108 ALA B N 1
ATOM 1833 C CA . ALA B 1 108 ? -7.457 -4.66 -8.414 1 87.5 108 ALA B CA 1
ATOM 1834 C C . ALA B 1 108 ? -7.277 -3.73 -7.219 1 87.5 108 ALA B C 1
ATOM 1836 O O . ALA B 1 108 ? -8.07 -2.805 -7.02 1 87.5 108 ALA B O 1
ATOM 1837 N N . ILE B 1 109 ? -6.352 -4.059 -6.469 1 89.5 109 ILE B N 1
ATOM 1838 C CA . ILE B 1 109 ? -5.84 -3.203 -5.406 1 89.5 109 ILE B CA 1
ATOM 1839 C C . ILE B 1 109 ? -4.402 -2.799 -5.719 1 89.5 109 ILE B C 1
ATOM 1841 O O . ILE B 1 109 ? -3.537 -3.656 -5.918 1 89.5 109 ILE B O 1
ATOM 1845 N N . LEU B 1 110 ? -4.219 -1.52 -5.895 1 91.19 110 LEU B N 1
ATOM 1846 C CA . LEU B 1 110 ? -2.879 -0.988 -6.109 1 91.19 110 LEU B CA 1
ATOM 1847 C C . LEU B 1 110 ? -2.414 -0.178 -4.906 1 91.19 110 LEU B C 1
ATOM 1849 O O . LEU B 1 110 ? -3.117 0.729 -4.453 1 91.19 110 LEU B O 1
ATOM 1853 N N . ALA B 1 111 ? -1.351 -0.569 -4.34 1 93.44 111 ALA B N 1
ATOM 1854 C CA . ALA B 1 111 ? -0.766 0.17 -3.223 1 93.44 111 ALA B CA 1
ATOM 1855 C C . ALA B 1 111 ? 0.666 0.595 -3.535 1 93.44 111 ALA B C 1
ATOM 1857 O O . ALA B 1 111 ? 1.417 -0.152 -4.168 1 93.44 111 ALA B O 1
ATOM 1858 N N . GLY B 1 112 ? 0.973 1.852 -3 1 91.62 112 GLY B N 1
ATOM 1859 C CA . GLY B 1 112 ? 2.367 2.164 -3.27 1 91.62 112 GLY B CA 1
ATOM 1860 C C . GLY B 1 112 ? 2.789 3.521 -2.74 1 91.62 112 GLY B C 1
ATOM 1861 O O . GLY B 1 112 ? 1.943 4.344 -2.385 1 91.62 112 GLY B O 1
ATOM 1862 N N . ASP B 1 113 ? 4.078 3.658 -2.613 1 86.19 113 ASP B N 1
ATOM 1863 C CA . ASP B 1 113 ? 4.777 4.93 -2.449 1 86.19 113 ASP B CA 1
A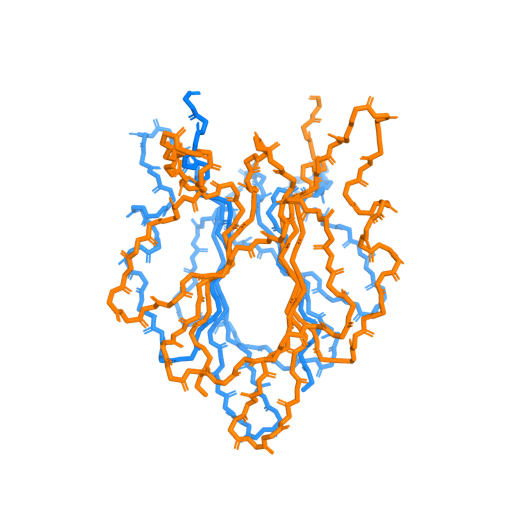TOM 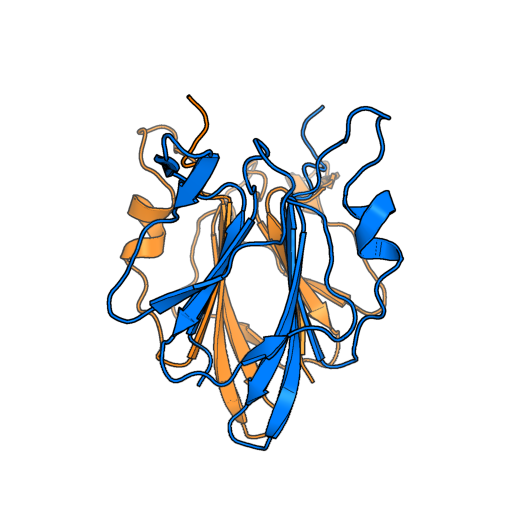1864 C C . ASP B 1 113 ? 5.301 5.445 -3.789 1 86.19 113 ASP B C 1
ATOM 1866 O O . ASP B 1 113 ? 6.262 4.902 -4.336 1 86.19 113 ASP B O 1
ATOM 1870 N N . PHE B 1 114 ? 4.734 6.395 -4.238 1 77.5 114 PHE B N 1
ATOM 1871 C CA . PHE B 1 114 ? 5.035 6.844 -5.59 1 77.5 114 PHE B CA 1
ATOM 1872 C C . PHE B 1 114 ? 5.988 8.031 -5.57 1 77.5 114 PHE B C 1
ATOM 1874 O O . PHE B 1 114 ? 6.422 8.508 -6.621 1 77.5 114 PHE B O 1
ATOM 1881 N N . ASN B 1 115 ? 6.523 8.32 -4.301 1 67.25 115 ASN B N 1
ATOM 1882 C CA . ASN B 1 115 ? 7.535 9.359 -4.145 1 67.25 115 ASN B CA 1
ATOM 1883 C C . ASN B 1 115 ? 7.25 10.555 -5.047 1 67.25 115 ASN B C 1
ATOM 1885 O O . ASN B 1 115 ? 8.148 11.047 -5.734 1 67.25 115 ASN B O 1
ATOM 1889 N N . ILE B 1 116 ? 6.082 10.914 -5.254 1 59.62 116 ILE B N 1
ATOM 1890 C CA . ILE B 1 116 ? 5.742 11.984 -6.191 1 59.62 116 ILE B CA 1
ATOM 1891 C C . ILE B 1 116 ? 6.09 13.336 -5.578 1 59.62 116 ILE B C 1
ATOM 1893 O O . ILE B 1 116 ? 6.344 14.305 -6.297 1 59.62 116 ILE B O 1
ATOM 1897 N N . ARG B 1 117 ? 6.199 13.648 -4.332 1 57.03 117 ARG B N 1
ATOM 1898 C CA . ARG B 1 117 ? 6.434 14.977 -3.775 1 57.03 117 ARG B CA 1
ATOM 1899 C C . ARG B 1 117 ? 7.914 15.195 -3.477 1 57.03 117 ARG B C 1
ATOM 1901 O O . ARG B 1 117 ? 8.328 16.312 -3.143 1 57.03 117 ARG B O 1
ATOM 1908 N N . HIS B 1 118 ? 8.758 14.234 -3.361 1 49 118 HIS B N 1
ATOM 1909 C CA . HIS B 1 118 ? 10.047 14.695 -2.863 1 49 118 HIS B CA 1
ATOM 1910 C C . HIS B 1 118 ? 10.75 15.57 -3.896 1 49 118 HIS B C 1
ATOM 1912 O O . HIS B 1 118 ? 10.984 15.133 -5.027 1 49 118 HIS B O 1
ATOM 1918 N N . PRO B 1 119 ? 10.617 16.938 -3.549 1 39.28 119 PRO B N 1
ATOM 1919 C CA . PRO B 1 119 ? 11.484 17.891 -4.254 1 39.28 119 PRO B CA 1
ATOM 1920 C C . PRO B 1 119 ? 12.945 17.438 -4.293 1 39.28 119 PRO B C 1
ATOM 1922 O O . PRO B 1 119 ? 13.383 16.656 -3.432 1 39.28 119 PRO B O 1
#

Solvent-accessible surface area (backbone atoms only — not comparable to full-atom values): 13020 Å² total; per-residue (Å²): 111,45,47,36,36,38,33,28,38,45,56,63,48,71,42,92,90,50,47,77,40,63,77,82,47,96,62,38,41,74,45,69,42,45,56,60,89,76,52,72,54,28,27,36,36,31,34,36,68,88,56,58,72,39,76,38,95,72,71,51,82,33,31,33,36,43,60,32,30,36,49,45,90,86,66,49,68,33,37,41,33,35,34,30,42,44,64,49,97,87,62,47,36,34,51,69,75,48,53,71,75,52,87,80,60,80,23,21,39,38,31,33,39,56,58,60,59,71,126,108,47,46,35,36,36,32,27,39,43,57,61,46,72,42,93,88,51,46,77,38,63,78,83,47,96,64,38,41,76,45,69,42,44,55,60,90,78,53,72,54,26,25,34,37,32,34,35,68,86,54,57,74,39,77,38,94,72,73,52,83,33,32,33,35,42,60,33,31,36,48,45,90,88,66,48,70,32,36,40,34,37,34,28,42,44,65,47,98,85,63,48,37,34,49,69,74,48,53,70,76,52,84,79,60,81,21,23,39,39,33,31,38,55,62,59,56,77,123

Foldseek 3Di:
DWDKDKAFQFDWDQDPQQDTDGDDDPQWDKDFAAEDRNDAAGIIMITGPPWDKAADPDGDHDSFKGWIWTQDPVRDIAIEMHGEWDQDPVGDTCCRPPVVVDDHDPHYHYDYDNVPPDD/DWDKDKAFQFDWDQDPVQDTDGDDDPQWDKDFAAEDRNDAAGIIMITGPPWDWAADPDGDHDSFKGWIWTQDPVRDIAIEMHGEFDQDPVGDTCCRPPVVPDDHDPHYHYDYDNVPPDD

Nearest PDB structures (foldseek):
  1wdu-assembly2_B  TM=6.588E-01  e=3.828E-03  Bombyx mori
  1wdu-assembly1_A  TM=7.126E-01  e=1.189E-02  Bombyx mori
  1k8g-assembly2_B  TM=3.789E-01  e=2.744E+00  Sterkiella nova
  3eo6-assembly1_B  TM=5.868E-01  e=9.547E+00  Acidithiobacillus ferrooxidans ATCC 23270
  1k8g-assembly3_C  TM=4.051E-01  e=4.570E+00  Sterkiella nova

pLDDT: mean 84.18, std 10.18, range [38.22, 95.06]